Protein AF-0000000086146853 (afdb_homodimer)

pLDDT: mean 97.94, std 3.14, range [65.56, 98.94]

Solvent-accessible surface area (backbone atoms only — not comparable to full-atom values): 12766 Å² total; per-residue (Å²): 98,40,22,32,40,42,34,39,42,41,35,30,84,55,70,66,38,35,51,52,47,51,47,47,46,36,30,46,28,61,54,50,47,56,34,68,55,37,77,40,43,49,40,26,35,31,72,83,45,79,41,32,34,39,37,41,38,33,20,53,30,67,75,33,47,54,53,55,70,65,31,65,60,50,72,54,48,58,73,57,48,56,82,32,34,71,58,81,71,49,76,40,57,27,36,40,61,79,55,88,60,92,55,78,78,78,83,54,64,69,55,54,52,50,35,50,60,63,50,72,108,98,40,21,34,38,43,33,38,42,38,35,28,82,56,70,66,37,36,51,52,49,51,46,48,45,36,28,48,29,59,53,51,47,56,35,68,55,37,77,40,43,48,39,28,35,32,72,82,46,80,41,33,32,40,37,42,37,33,21,53,30,67,75,33,48,56,54,56,70,65,32,66,62,50,71,54,46,60,73,59,49,54,81,31,34,70,57,78,69,48,76,43,56,29,36,40,60,80,57,87,60,93,53,78,77,77,81,53,64,68,54,54,52,51,36,50,57,62,49,72,108

Structure (mmCIF, N/CA/C/O backbone):
data_AF-0000000086146853-model_v1
#
loop_
_entity.id
_entity.type
_entity.pdbx_description
1 polymer 'ABM domain-containing protein'
#
loop_
_atom_site.group_PDB
_atom_site.id
_atom_site.type_symbol
_atom_site.label_atom_id
_atom_site.label_alt_id
_atom_site.label_comp_id
_atom_site.label_asym_id
_atom_site.label_entity_id
_atom_site.label_seq_id
_atom_site.pdbx_PDB_ins_code
_atom_site.Cartn_x
_atom_site.Cartn_y
_atom_site.Cartn_z
_atom_site.occupancy
_atom_site.B_iso_or_equiv
_atom_site.auth_seq_id
_atom_site.auth_comp_id
_atom_site.auth_asym_id
_atom_site.auth_atom_id
_atom_site.pdbx_PDB_model_num
ATOM 1 N N . MET A 1 1 ? 6.906 11.68 -10.008 1 92.56 1 MET A N 1
ATOM 2 C CA . MET A 1 1 ? 6.008 11.305 -8.922 1 92.56 1 MET A CA 1
ATOM 3 C C . MET A 1 1 ? 5.738 9.805 -8.922 1 92.56 1 MET A C 1
ATOM 5 O O . MET A 1 1 ? 5.387 9.234 -9.961 1 92.56 1 MET A O 1
ATOM 9 N N . VAL A 1 2 ? 5.969 9.227 -7.801 1 98.56 2 VAL A N 1
ATOM 10 C CA . VAL A 1 2 ? 5.73 7.789 -7.73 1 98.56 2 VAL A CA 1
ATOM 11 C C . VAL A 1 2 ? 4.25 7.496 -7.965 1 98.56 2 VAL A C 1
ATOM 13 O O . VAL A 1 2 ? 3.381 8.18 -7.426 1 98.56 2 VAL A O 1
ATOM 16 N N . TYR A 1 3 ? 4.008 6.598 -8.883 1 98.81 3 TYR A N 1
ATOM 17 C CA . TYR A 1 3 ? 2.662 6.145 -9.227 1 98.81 3 TYR A CA 1
ATOM 18 C C . TYR A 1 3 ? 2.367 4.789 -8.602 1 98.81 3 TYR A C 1
ATOM 20 O O . TYR A 1 3 ? 3.141 3.842 -8.758 1 98.81 3 TYR A O 1
ATOM 28 N N . THR A 1 4 ? 1.243 4.688 -7.848 1 98.88 4 THR A N 1
ATOM 29 C CA . THR A 1 4 ? 0.978 3.48 -7.07 1 98.88 4 THR A CA 1
ATOM 30 C C . THR A 1 4 ? -0.405 2.922 -7.398 1 98.88 4 THR A C 1
ATOM 32 O O . THR A 1 4 ? -1.373 3.676 -7.516 1 98.88 4 THR A O 1
ATOM 35 N N . LEU A 1 5 ? -0.49 1.622 -7.609 1 98.88 5 LEU A N 1
ATOM 36 C CA . LEU A 1 5 ? -1.754 0.893 -7.633 1 98.88 5 LEU A C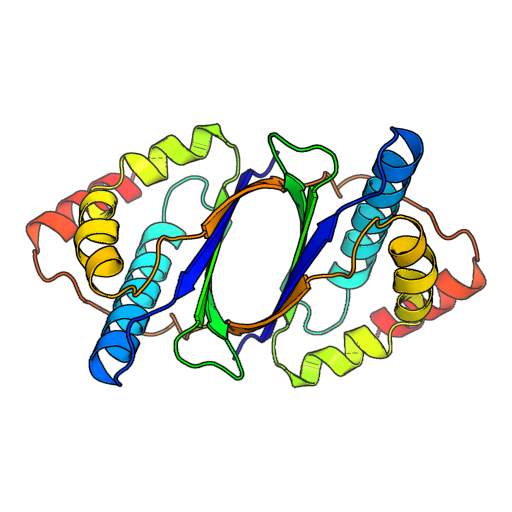A 1
ATOM 37 C C . LEU A 1 5 ? -1.978 0.149 -6.32 1 98.88 5 LEU A C 1
ATOM 39 O O . LEU A 1 5 ? -1.049 -0.456 -5.777 1 98.88 5 LEU A O 1
ATOM 43 N N . VAL A 1 6 ? -3.121 0.278 -5.777 1 98.94 6 VAL A N 1
ATOM 44 C CA . VAL A 1 6 ? -3.586 -0.559 -4.676 1 98.94 6 VAL A CA 1
ATOM 45 C C . VAL A 1 6 ? -4.781 -1.392 -5.129 1 98.94 6 VAL A C 1
ATOM 47 O O . VAL A 1 6 ? -5.82 -0.843 -5.508 1 98.94 6 VAL A O 1
ATOM 50 N N . VAL A 1 7 ? -4.629 -2.707 -5.105 1 98.88 7 VAL A N 1
ATOM 51 C CA . VAL A 1 7 ? -5.656 -3.602 -5.633 1 98.88 7 VAL A CA 1
ATOM 52 C C . VAL A 1 7 ? -6.156 -4.523 -4.527 1 98.88 7 VAL A C 1
ATOM 54 O O . VAL A 1 7 ? -5.375 -5.254 -3.912 1 98.88 7 VAL A O 1
ATOM 57 N N . HIS A 1 8 ? -7.387 -4.461 -4.25 1 98.94 8 HIS A N 1
ATOM 58 C CA . HIS A 1 8 ? -8.008 -5.367 -3.295 1 98.94 8 HIS A CA 1
ATOM 59 C C . HIS A 1 8 ? -8.68 -6.539 -4.008 1 98.94 8 HIS A C 1
ATOM 61 O O . HIS A 1 8 ? -9.438 -6.34 -4.957 1 98.94 8 HIS A O 1
ATOM 67 N N . LEU A 1 9 ? -8.383 -7.699 -3.582 1 98.94 9 LEU A N 1
ATOM 68 C CA . LEU A 1 9 ? -8.914 -8.945 -4.125 1 98.94 9 LEU A CA 1
ATOM 69 C C . LEU A 1 9 ? -9.688 -9.711 -3.057 1 98.94 9 LEU A C 1
ATOM 71 O O . LEU A 1 9 ? -9.391 -9.602 -1.865 1 98.94 9 LEU A O 1
ATOM 75 N N . HIS A 1 10 ? -10.641 -10.438 -3.488 1 98.94 10 HIS A N 1
ATOM 76 C CA 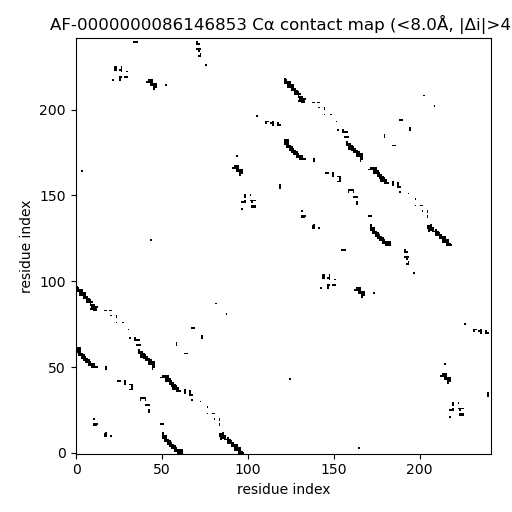. HIS A 1 10 ? -11.336 -11.367 -2.607 1 98.94 10 HIS A CA 1
ATOM 77 C C . HIS A 1 10 ? -11.508 -12.734 -3.271 1 98.94 10 HIS A C 1
ATOM 79 O O . HIS A 1 10 ? -12.188 -12.844 -4.297 1 98.94 10 HIS A O 1
ATOM 85 N N . ALA A 1 11 ? -10.875 -13.727 -2.73 1 98.94 11 ALA A N 1
ATOM 86 C CA . ALA A 1 11 ? -10.859 -15.078 -3.291 1 98.94 11 ALA A CA 1
ATOM 87 C C . ALA A 1 11 ? -12.195 -15.781 -3.057 1 98.94 11 ALA A C 1
ATOM 89 O O . ALA A 1 11 ? -12.875 -15.523 -2.059 1 98.94 11 ALA A O 1
ATOM 90 N N . LYS A 1 12 ? -12.562 -16.656 -3.959 1 98.88 12 LYS A N 1
ATOM 91 C CA . LYS A 1 12 ? -13.617 -17.625 -3.67 1 98.88 12 LYS A CA 1
ATOM 92 C C . LYS A 1 12 ? -13.281 -18.453 -2.432 1 98.88 12 LYS A C 1
ATOM 94 O O . LYS A 1 12 ? -12.109 -18.734 -2.168 1 98.88 12 LYS A O 1
ATOM 99 N N . ALA A 1 13 ? -14.336 -18.797 -1.747 1 98.38 13 ALA A N 1
ATOM 100 C CA . ALA A 1 13 ? -14.117 -19.625 -0.562 1 98.38 13 ALA A CA 1
ATOM 101 C C . ALA A 1 13 ? -13.477 -20.969 -0.93 1 98.38 13 ALA A C 1
ATOM 103 O O . ALA A 1 13 ? -13.602 -21.422 -2.064 1 98.38 13 ALA A O 1
ATOM 104 N N . GLY A 1 14 ? -12.773 -21.594 0.075 1 98.19 14 GLY A N 1
ATOM 105 C CA . GLY A 1 14 ? -12.141 -22.891 -0.101 1 98.19 14 GLY A CA 1
ATOM 106 C C . GLY A 1 14 ? -10.625 -22.812 -0.095 1 98.19 14 GLY A C 1
ATOM 107 O O . GLY A 1 14 ? -10.039 -21.938 -0.743 1 98.19 14 GLY A O 1
ATOM 108 N N . GLU A 1 15 ? -9.992 -23.672 0.557 1 97.94 15 GLU A N 1
ATOM 109 C CA . GLU A 1 15 ? -8.547 -23.703 0.75 1 97.94 15 GLU A CA 1
ATOM 110 C C . GLU A 1 15 ? -7.816 -23.734 -0.588 1 97.94 15 GLU A C 1
ATOM 112 O O . GLU A 1 15 ? -6.754 -23.125 -0.738 1 97.94 15 GLU A O 1
ATOM 117 N N . GLU A 1 16 ? -8.352 -24.375 -1.501 1 98.5 16 GLU A N 1
ATOM 118 C CA . GLU A 1 16 ? -7.699 -24.5 -2.801 1 98.5 16 GLU A CA 1
ATOM 119 C C . GLU A 1 16 ? -7.637 -23.156 -3.521 1 98.5 16 GLU A C 1
ATOM 121 O O . GLU A 1 16 ? -6.59 -22.781 -4.047 1 98.5 16 GLU A O 1
ATOM 126 N N . ASN A 1 17 ? -8.82 -22.438 -3.604 1 98.75 17 ASN A N 1
ATOM 127 C CA . ASN A 1 17 ? -8.844 -21.125 -4.223 1 98.75 17 ASN A CA 1
ATOM 128 C C . ASN A 1 17 ? -7.859 -20.172 -3.545 1 98.75 17 ASN A C 1
ATOM 130 O O . ASN A 1 17 ? -7.117 -19.453 -4.219 1 98.75 17 ASN A O 1
ATOM 134 N N . ILE A 1 18 ? -7.84 -20.219 -2.248 1 98.81 18 ILE A N 1
ATOM 135 C CA . ILE A 1 18 ? -7 -19.328 -1.456 1 98.81 18 ILE A CA 1
ATOM 136 C C . ILE A 1 18 ? -5.527 -19.656 -1.694 1 98.81 18 ILE A C 1
ATOM 138 O O . ILE A 1 18 ? -4.719 -18.766 -1.942 1 98.81 18 ILE A O 1
ATOM 142 N N . SER A 1 19 ? -5.168 -20.938 -1.686 1 98.75 19 SER A N 1
ATOM 143 C CA . SER A 1 19 ? -3.779 -21.344 -1.87 1 98.75 19 SER A CA 1
ATOM 144 C C . SER A 1 19 ? -3.287 -21 -3.273 1 98.75 19 SER A C 1
ATOM 146 O O . SER A 1 19 ? -2.133 -20.609 -3.453 1 98.75 19 SER A O 1
ATOM 148 N N . LYS A 1 20 ? -4.145 -21.188 -4.227 1 98.88 20 LYS A N 1
ATOM 149 C CA . LYS A 1 20 ? -3.791 -20.844 -5.602 1 98.88 20 LYS A CA 1
ATOM 150 C C . LYS A 1 20 ? -3.541 -19.359 -5.754 1 98.88 20 LYS A C 1
ATOM 152 O O . LYS A 1 20 ? -2.598 -18.938 -6.43 1 98.88 20 LYS A O 1
ATOM 157 N N . LEU A 1 21 ? -4.426 -18.609 -5.145 1 98.94 21 LEU A N 1
ATOM 158 C CA . LEU A 1 21 ? -4.242 -17.156 -5.215 1 98.94 21 LEU A CA 1
ATOM 159 C C . LEU A 1 21 ? -2.947 -16.734 -4.523 1 98.94 21 LEU A C 1
ATOM 161 O O . LEU A 1 21 ? -2.188 -15.93 -5.059 1 98.94 21 LEU A O 1
ATOM 165 N N . ILE A 1 22 ? -2.658 -17.266 -3.381 1 98.94 22 ILE A N 1
ATOM 166 C CA . ILE A 1 22 ? -1.431 -16.969 -2.648 1 98.94 22 ILE A CA 1
ATOM 167 C C . ILE A 1 22 ? -0.22 -17.266 -3.533 1 98.94 22 ILE A C 1
ATOM 169 O O . ILE A 1 22 ? 0.654 -16.406 -3.699 1 98.94 22 ILE A O 1
ATOM 173 N N . ALA A 1 23 ? -0.184 -18.391 -4.125 1 98.94 23 ALA A N 1
ATOM 174 C CA . ALA A 1 23 ? 0.953 -18.812 -4.945 1 98.94 23 ALA A CA 1
ATOM 175 C C . ALA A 1 23 ? 1.145 -17.859 -6.129 1 98.94 23 ALA A C 1
ATOM 177 O O . ALA A 1 23 ? 2.271 -17.469 -6.445 1 98.94 23 ALA A O 1
ATOM 178 N N . LYS A 1 24 ? 0.03 -17.516 -6.781 1 98.94 24 LYS A N 1
ATOM 179 C CA . LYS A 1 24 ? 0.133 -16.641 -7.949 1 98.94 24 LYS A CA 1
ATOM 180 C C . LYS A 1 24 ? 0.597 -15.242 -7.551 1 98.94 24 LYS A C 1
ATOM 182 O O . LYS A 1 24 ? 1.372 -14.609 -8.273 1 98.94 24 LYS A O 1
ATOM 187 N N . LEU A 1 25 ? 0.078 -14.773 -6.438 1 98.94 25 LEU A N 1
ATOM 188 C CA . LEU A 1 25 ? 0.497 -13.461 -5.957 1 98.94 25 LEU A CA 1
ATOM 189 C C . LEU A 1 25 ? 1.978 -13.461 -5.598 1 98.94 25 LEU A C 1
ATOM 191 O O . LEU A 1 25 ? 2.693 -12.5 -5.887 1 98.94 25 LEU A O 1
ATOM 195 N N . GLN A 1 26 ? 2.447 -14.5 -4.934 1 98.88 26 GLN A N 1
ATOM 196 C CA . GLN A 1 26 ? 3.869 -14.625 -4.625 1 98.88 26 GLN A CA 1
ATOM 197 C C . GLN A 1 26 ? 4.711 -14.625 -5.898 1 98.88 26 GLN A C 1
ATOM 199 O O . GLN A 1 26 ? 5.707 -13.914 -5.992 1 98.88 26 GLN A O 1
ATOM 204 N N . GLU A 1 27 ? 4.316 -15.422 -6.895 1 98.94 27 GLU A N 1
ATOM 205 C CA . GLU A 1 27 ? 5.027 -15.477 -8.172 1 98.94 27 GLU A CA 1
ATOM 206 C C . GLU A 1 27 ? 5.039 -14.109 -8.852 1 98.94 27 GLU A C 1
ATOM 208 O O . GLU A 1 27 ? 6.078 -13.664 -9.336 1 98.94 27 GLU A O 1
ATOM 213 N N . ALA A 1 28 ? 3.889 -13.461 -8.859 1 98.88 28 ALA A N 1
ATOM 214 C CA . ALA A 1 28 ? 3.777 -12.141 -9.484 1 98.88 28 ALA A CA 1
ATOM 215 C C . ALA A 1 28 ? 4.703 -11.133 -8.812 1 98.88 28 ALA A C 1
ATOM 217 O O . ALA A 1 28 ? 5.398 -10.375 -9.492 1 98.88 28 ALA A O 1
ATOM 218 N N . SER A 1 29 ? 4.66 -11.148 -7.531 1 98.81 29 SER A N 1
ATOM 219 C CA . SER A 1 29 ? 5.527 -10.242 -6.785 1 98.81 29 SER A CA 1
ATOM 220 C C . SER A 1 29 ? 6.996 -10.484 -7.117 1 98.81 29 SER A C 1
ATOM 222 O O . SER A 1 29 ? 7.75 -9.531 -7.352 1 98.81 29 SER A O 1
ATOM 224 N N . GLN A 1 30 ? 7.418 -11.742 -7.156 1 98.62 30 GLN A N 1
ATOM 225 C CA . GLN A 1 30 ? 8.797 -12.102 -7.469 1 98.62 30 GLN A CA 1
ATOM 226 C C . GLN A 1 30 ? 9.18 -11.633 -8.867 1 98.62 30 GLN A C 1
ATOM 228 O O . GLN A 1 30 ? 10.305 -11.172 -9.086 1 98.62 30 GLN A O 1
ATOM 233 N N . VAL A 1 31 ? 8.305 -11.664 -9.789 1 98.62 31 VAL A N 1
ATOM 234 C CA . VAL A 1 31 ? 8.562 -11.281 -11.172 1 98.62 31 VAL A CA 1
ATOM 235 C C . VAL A 1 31 ? 8.617 -9.758 -11.281 1 98.62 31 VAL A C 1
ATOM 237 O O . VAL A 1 31 ? 9.617 -9.203 -11.727 1 98.62 31 VAL A O 1
ATOM 240 N N . TYR A 1 32 ? 7.559 -9.094 -10.844 1 98.56 32 TYR A N 1
ATOM 241 C CA . TYR A 1 32 ? 7.371 -7.676 -11.133 1 98.56 32 TYR A CA 1
ATOM 242 C C . TYR A 1 32 ? 8.328 -6.82 -10.312 1 98.56 32 TYR A C 1
ATOM 244 O O . TYR A 1 32 ? 8.672 -5.703 -10.711 1 98.56 32 TYR A O 1
ATOM 252 N N . SER A 1 33 ? 8.797 -7.324 -9.188 1 98 33 SER A N 1
ATOM 253 C CA . SER A 1 33 ? 9.781 -6.594 -8.398 1 98 33 SER A CA 1
ATOM 254 C C . SER A 1 33 ? 11.086 -6.418 -9.164 1 98 33 SER A C 1
ATOM 256 O O . SER A 1 33 ? 11.914 -5.586 -8.797 1 98 33 SER A O 1
ATOM 258 N N . LYS A 1 34 ? 11.242 -7.117 -10.242 1 97.75 34 LYS A N 1
ATOM 259 C CA . LYS A 1 34 ? 12.469 -7.07 -11.031 1 97.75 34 LYS A CA 1
ATOM 260 C C . LYS A 1 34 ? 12.289 -6.211 -12.273 1 97.75 34 LYS A C 1
ATOM 262 O O . LYS A 1 34 ? 13.234 -6.012 -13.039 1 97.75 34 LYS A O 1
ATOM 267 N N . ASP A 1 35 ? 11.086 -5.727 -12.523 1 98.19 35 ASP A N 1
ATOM 268 C CA . ASP A 1 35 ? 10.836 -4.879 -13.68 1 98.19 35 ASP A CA 1
ATOM 269 C C . ASP A 1 35 ? 11.523 -3.521 -13.523 1 98.19 35 ASP A C 1
ATOM 271 O O . ASP A 1 35 ? 11.555 -2.957 -12.43 1 98.19 35 ASP A O 1
ATOM 275 N N . LYS A 1 36 ? 11.969 -3 -14.703 1 97.62 36 LYS A N 1
ATOM 276 C CA . LYS A 1 36 ? 12.516 -1.646 -14.734 1 97.62 36 LYS A CA 1
ATOM 277 C C . LYS A 1 36 ? 11.523 -0.642 -14.148 1 97.62 36 LYS A C 1
ATOM 279 O O . LYS A 1 36 ? 10.328 -0.704 -14.43 1 97.62 36 LYS A O 1
ATOM 284 N N . GLU A 1 37 ? 11.961 0.235 -13.203 1 98.06 37 GLU A N 1
ATOM 285 C CA . GLU A 1 37 ? 11.25 1.366 -12.617 1 98.06 37 GLU A CA 1
ATOM 286 C C . GLU A 1 37 ? 10.125 0.895 -11.703 1 98.06 37 GLU A C 1
ATOM 288 O O . GLU A 1 37 ? 9.164 1.632 -11.453 1 98.06 37 GLU A O 1
ATOM 293 N N . THR A 1 38 ? 10.148 -0.407 -11.273 1 98.38 38 THR A N 1
ATOM 294 C CA . THR A 1 38 ? 9.289 -0.875 -10.188 1 98.38 38 THR A CA 1
ATOM 295 C C . THR A 1 38 ? 9.969 -0.692 -8.836 1 98.38 38 THR A C 1
ATOM 297 O O . THR A 1 38 ? 11.062 -1.226 -8.609 1 98.38 38 THR A O 1
ATOM 300 N N . LEU A 1 39 ? 9.359 0.043 -7.953 1 98.44 39 LEU A N 1
ATOM 301 C CA . LEU A 1 39 ? 9.93 0.358 -6.652 1 98.44 39 LEU A CA 1
ATOM 302 C C . LEU A 1 39 ? 9.508 -0.667 -5.605 1 98.44 39 LEU A C 1
ATOM 304 O O . LEU A 1 39 ? 10.219 -0.9 -4.629 1 98.44 39 LEU A O 1
ATOM 308 N N . GLY A 1 40 ? 8.336 -1.331 -5.848 1 98.12 40 GLY A N 1
ATOM 309 C CA . GLY A 1 40 ? 7.824 -2.338 -4.934 1 98.12 40 GLY A CA 1
ATOM 310 C C . GLY A 1 40 ? 6.566 -3.014 -5.438 1 98.12 40 GLY A C 1
ATOM 311 O O . GLY A 1 40 ? 5.73 -2.379 -6.09 1 98.12 40 GLY A O 1
ATOM 312 N N . TRP A 1 41 ? 6.387 -4.23 -5.191 1 98.62 41 TRP A N 1
ATOM 313 C CA . TRP A 1 41 ? 5.211 -5.059 -5.441 1 98.62 41 TRP A CA 1
ATOM 314 C C . TRP A 1 41 ? 4.887 -5.926 -4.23 1 98.62 41 TRP A C 1
ATOM 316 O O . TRP A 1 41 ? 5.285 -7.09 -4.168 1 98.62 41 TRP A O 1
ATOM 326 N N . PHE A 1 42 ? 4.125 -5.391 -3.314 1 98.88 42 PHE A N 1
ATOM 327 C CA . PHE A 1 42 ? 3.816 -6.047 -2.049 1 98.88 42 PHE A CA 1
ATOM 328 C C . PHE A 1 42 ? 2.488 -6.789 -2.135 1 98.88 42 PHE A C 1
ATOM 330 O O . PHE A 1 42 ? 1.472 -6.211 -2.525 1 98.88 42 PHE A O 1
ATOM 337 N N . VAL A 1 43 ? 2.484 -8.016 -1.812 1 98.94 43 VAL A N 1
ATOM 338 C CA . VAL A 1 43 ? 1.285 -8.844 -1.768 1 98.94 43 VAL A CA 1
ATOM 339 C C . VAL A 1 43 ? 1.007 -9.273 -0.328 1 98.94 43 VAL A C 1
ATOM 341 O O . VAL A 1 43 ? 1.933 -9.594 0.419 1 98.94 43 VAL A O 1
ATOM 344 N N . MET A 1 44 ? -0.234 -9.195 0.018 1 98.94 44 MET A N 1
ATOM 345 C CA . MET A 1 44 ? -0.53 -9.398 1.434 1 98.94 44 MET A CA 1
ATOM 346 C C . MET A 1 44 ? -1.927 -9.977 1.621 1 98.94 44 MET A C 1
ATOM 348 O O . MET A 1 44 ? -2.783 -9.844 0.746 1 98.94 44 MET A O 1
ATOM 352 N N . GLN A 1 45 ? -2.086 -10.648 2.695 1 98.94 45 GLN A N 1
ATOM 353 C CA . GLN A 1 45 ? -3.336 -11.289 3.084 1 98.94 45 GLN A CA 1
ATOM 354 C C . GLN A 1 45 ? -3.891 -10.688 4.371 1 98.94 45 GLN A C 1
ATOM 356 O O . GLN A 1 45 ? -3.137 -10.398 5.305 1 98.94 45 GLN A O 1
ATOM 361 N N . ASP A 1 46 ? -5.215 -10.531 4.348 1 98.81 46 ASP A N 1
ATOM 362 C CA . ASP A 1 46 ? -5.891 -9.977 5.52 1 98.81 46 ASP A CA 1
ATOM 363 C C . ASP A 1 46 ? -5.629 -10.828 6.758 1 98.81 46 ASP A C 1
ATOM 365 O O . ASP A 1 46 ? -5.656 -12.062 6.688 1 98.81 46 ASP A O 1
ATOM 369 N N . HIS A 1 47 ? -5.434 -10.188 7.848 1 96.94 47 HIS A N 1
ATOM 370 C CA . HIS A 1 47 ? -5.02 -10.875 9.062 1 96.94 47 HIS A CA 1
ATOM 371 C C . HIS A 1 47 ? -6.172 -11.672 9.664 1 96.94 47 HIS A C 1
ATOM 373 O O . HIS A 1 47 ? -5.949 -12.57 10.484 1 96.94 47 HIS A O 1
ATOM 379 N N . LYS A 1 48 ? -7.406 -11.352 9.305 1 97.81 48 LYS A N 1
ATOM 380 C CA . LYS A 1 48 ? -8.562 -12.023 9.891 1 97.81 48 LYS A CA 1
ATOM 381 C C . LYS A 1 48 ? -9.344 -12.797 8.836 1 97.81 48 LYS A C 1
ATOM 383 O O . LYS A 1 48 ? -9.898 -13.859 9.117 1 97.81 48 LYS A O 1
ATOM 388 N N . ASP A 1 49 ? -9.469 -12.258 7.652 1 98.44 49 ASP A N 1
ATOM 389 C CA . ASP A 1 49 ? -10.203 -12.867 6.551 1 98.44 49 ASP A CA 1
ATOM 390 C C . ASP A 1 49 ? -9.258 -13.523 5.551 1 98.44 49 ASP A C 1
ATOM 392 O O . ASP A 1 49 ? -8.672 -12.836 4.703 1 98.44 49 ASP A O 1
ATOM 396 N N . PRO A 1 50 ? -9.109 -14.812 5.531 1 98.5 50 PRO A N 1
ATOM 397 C CA . PRO A 1 50 ? -8.133 -15.477 4.664 1 98.5 50 PRO A CA 1
ATOM 398 C C . PRO A 1 50 ? -8.477 -15.336 3.18 1 98.5 50 PRO A C 1
ATOM 400 O O . PRO A 1 50 ? -7.645 -15.648 2.322 1 98.5 50 PRO A O 1
ATOM 403 N N . GLN A 1 51 ? -9.664 -14.844 2.824 1 98.88 51 GLN A N 1
ATOM 404 C C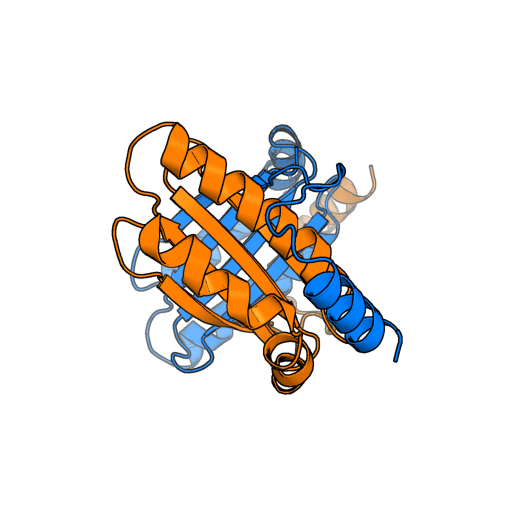A . GLN A 1 51 ? -10.07 -14.703 1.43 1 98.88 51 GLN A CA 1
ATOM 405 C C . GLN A 1 51 ? -9.703 -13.32 0.89 1 98.88 51 GLN A C 1
ATOM 407 O O . GLN A 1 51 ? -9.797 -13.078 -0.313 1 98.88 51 GLN A O 1
ATOM 412 N N . ALA A 1 52 ? -9.344 -12.43 1.759 1 98.94 52 ALA A N 1
ATOM 413 C CA . ALA A 1 52 ? -9.086 -11.047 1.369 1 98.94 52 ALA A CA 1
ATOM 414 C C . ALA A 1 52 ? -7.594 -10.789 1.205 1 98.94 52 ALA A C 1
ATOM 416 O O . ALA A 1 52 ? -6.797 -11.133 2.078 1 98.94 52 ALA A O 1
ATOM 417 N N . PHE A 1 53 ? -7.199 -10.188 0.079 1 98.94 53 PHE A N 1
ATOM 418 C CA . PHE A 1 53 ? -5.82 -9.883 -0.277 1 98.94 53 PHE A CA 1
ATOM 419 C C . PHE A 1 53 ? -5.703 -8.453 -0.793 1 98.94 53 PHE A C 1
ATOM 421 O O . PHE A 1 53 ? -6.691 -7.867 -1.245 1 98.94 53 PHE A O 1
ATOM 428 N N . THR A 1 54 ? -4.586 -7.93 -0.688 1 98.94 54 THR A N 1
ATOM 429 C CA . THR A 1 54 ? -4.281 -6.625 -1.267 1 98.94 54 THR A CA 1
ATOM 430 C C . THR A 1 54 ? -2.9 -6.637 -1.918 1 98.94 54 THR A C 1
ATOM 432 O O . THR A 1 54 ? -1.963 -7.242 -1.393 1 98.94 54 THR A O 1
ATOM 435 N N . ILE A 1 55 ? -2.773 -6.008 -3.031 1 98.94 55 ILE A N 1
ATOM 436 C CA . ILE A 1 55 ? -1.518 -5.77 -3.734 1 98.94 55 ILE A CA 1
ATOM 437 C C . ILE A 1 55 ? -1.204 -4.277 -3.742 1 98.94 55 ILE A C 1
ATOM 439 O O . ILE A 1 55 ? -2.084 -3.451 -4.008 1 98.94 55 ILE A O 1
ATOM 443 N N . VAL A 1 56 ? -0.046 -3.914 -3.391 1 98.94 56 VAL A N 1
ATOM 444 C CA . VAL A 1 56 ? 0.462 -2.555 -3.551 1 98.94 56 VAL A CA 1
ATOM 445 C C . VAL A 1 56 ? 1.601 -2.547 -4.57 1 98.94 56 VAL A C 1
ATOM 447 O O . VAL A 1 56 ? 2.639 -3.178 -4.352 1 98.94 56 VAL A O 1
ATOM 450 N N . GLU A 1 57 ? 1.423 -1.858 -5.691 1 98.88 57 GLU A N 1
ATOM 451 C CA . GLU A 1 57 ? 2.369 -1.738 -6.797 1 98.88 57 GLU A CA 1
ATOM 452 C C . GLU A 1 57 ? 2.902 -0.313 -6.914 1 98.88 57 GLU A C 1
ATOM 454 O O . GLU A 1 57 ? 2.145 0.616 -7.199 1 98.88 57 GLU A O 1
ATOM 459 N N . ARG A 1 58 ? 4.152 -0.115 -6.676 1 98.88 58 ARG A N 1
ATOM 460 C CA . ARG A 1 58 ? 4.746 1.217 -6.734 1 98.88 58 ARG A CA 1
ATOM 461 C C . ARG A 1 58 ? 5.684 1.347 -7.93 1 98.88 58 ARG A C 1
ATOM 463 O O . ARG A 1 58 ? 6.664 0.606 -8.039 1 98.88 58 ARG A O 1
ATOM 470 N N . TYR A 1 59 ? 5.383 2.301 -8.766 1 98.81 59 TYR A N 1
ATOM 471 C CA . TYR A 1 59 ? 6.172 2.586 -9.961 1 98.81 59 TYR A CA 1
ATOM 472 C C . TYR A 1 59 ? 6.805 3.971 -9.883 1 98.81 59 TYR A C 1
ATOM 474 O O . TYR A 1 59 ? 6.176 4.918 -9.406 1 98.81 59 TYR A O 1
ATOM 482 N N . ALA A 1 60 ? 7.992 4.117 -10.406 1 98.5 60 ALA A N 1
ATOM 483 C CA . ALA A 1 60 ? 8.727 5.379 -10.336 1 98.5 60 ALA A CA 1
ATOM 484 C C . ALA A 1 60 ? 7.93 6.516 -10.969 1 98.5 60 ALA A C 1
ATOM 486 O O . ALA A 1 60 ? 7.953 7.645 -10.477 1 98.5 60 ALA A O 1
ATOM 487 N N . HIS A 1 61 ? 7.285 6.262 -12.039 1 97.75 61 HIS A N 1
ATOM 488 C CA . HIS A 1 61 ? 6.438 7.18 -12.789 1 97.75 61 HIS A CA 1
ATOM 489 C C . HIS A 1 61 ? 5.191 6.48 -13.312 1 97.75 61 HIS A C 1
ATOM 491 O O . HIS A 1 61 ? 5.148 5.25 -13.383 1 97.75 61 HIS A O 1
ATOM 497 N N . GLU A 1 62 ? 4.176 7.293 -13.586 1 97.44 62 GLU A N 1
ATOM 498 C CA . GLU A 1 62 ? 3.012 6.703 -14.242 1 97.44 62 GLU A CA 1
ATOM 499 C C . GLU A 1 62 ? 3.408 5.996 -15.539 1 97.44 62 GLU A C 1
ATOM 501 O O . GLU A 1 62 ? 2.887 4.922 -15.852 1 97.44 62 GLU A O 1
ATOM 506 N N . SER A 1 63 ? 4.34 6.57 -16.312 1 98.06 63 SER A N 1
ATOM 507 C CA . SER A 1 63 ? 4.777 6.012 -17.578 1 98.06 63 SER A CA 1
ATOM 508 C C . SER A 1 63 ? 5.492 4.68 -17.391 1 98.06 63 SER A C 1
ATOM 510 O O . SER A 1 63 ? 5.652 3.908 -18.328 1 98.06 63 SER A O 1
ATOM 512 N N . SER A 1 64 ? 5.98 4.375 -16.172 1 97.81 64 SER A N 1
ATOM 513 C CA . SER A 1 64 ? 6.668 3.123 -15.867 1 97.81 64 SER A CA 1
ATOM 514 C C . SER A 1 64 ? 5.742 1.926 -16.031 1 97.81 64 SER A C 1
ATOM 516 O O . SER A 1 64 ? 6.203 0.79 -16.156 1 97.81 64 SER A O 1
ATOM 518 N N . GLN A 1 65 ? 4.484 2.178 -16.062 1 96.75 65 GLN A N 1
ATOM 519 C CA . GLN A 1 65 ? 3.521 1.098 -16.25 1 96.75 65 GLN A CA 1
ATOM 520 C C . GLN A 1 65 ? 3.768 0.37 -17.578 1 96.75 65 GLN A C 1
ATOM 522 O O . GLN A 1 65 ? 3.396 -0.796 -17.719 1 96.75 65 GLN A O 1
ATOM 527 N N . LYS A 1 66 ? 4.344 1.076 -18.531 1 97.12 66 LYS A N 1
ATOM 528 C CA . LYS A 1 66 ? 4.641 0.446 -19.812 1 97.12 66 LYS A CA 1
ATOM 529 C C . LYS A 1 66 ? 5.48 -0.814 -19.625 1 97.12 66 LYS A C 1
ATOM 531 O O . LYS A 1 66 ? 5.234 -1.833 -20.266 1 97.12 66 LYS A O 1
ATOM 536 N N . TYR A 1 67 ? 6.5 -0.817 -18.719 1 97.5 67 TYR A N 1
ATOM 537 C CA . TYR A 1 67 ? 7.352 -1.977 -18.469 1 97.5 67 TYR A CA 1
ATOM 538 C C . TYR A 1 67 ? 6.551 -3.129 -17.875 1 97.5 67 TYR A C 1
ATOM 540 O O . TYR A 1 67 ? 6.801 -4.293 -18.203 1 97.5 67 TYR A O 1
ATOM 548 N N . HIS A 1 68 ? 5.629 -2.762 -16.984 1 97.12 68 HIS A N 1
ATOM 549 C CA . HIS A 1 68 ? 4.73 -3.742 -16.391 1 97.12 68 HIS A CA 1
ATOM 550 C C . HIS A 1 68 ? 3.83 -4.379 -17.453 1 97.12 68 HIS A C 1
ATOM 552 O O . HIS A 1 68 ? 3.756 -5.605 -17.547 1 97.12 68 HIS A O 1
ATOM 558 N N . LEU A 1 69 ? 3.211 -3.545 -18.281 1 97.56 69 LEU A N 1
ATOM 559 C CA . LEU A 1 69 ? 2.229 -3.994 -19.266 1 97.56 69 LEU A CA 1
ATOM 560 C C . LEU A 1 69 ? 2.902 -4.758 -20.406 1 97.56 69 LEU A C 1
ATOM 562 O O . LEU A 1 69 ? 2.299 -5.656 -21 1 97.56 69 LEU A O 1
ATOM 566 N N . GLU A 1 70 ? 4.156 -4.48 -20.609 1 98 70 GLU A N 1
ATOM 567 C CA . GLU A 1 70 ? 4.871 -5.117 -21.719 1 98 70 GLU A CA 1
ATOM 568 C C . GLU A 1 70 ? 5.578 -6.387 -21.25 1 98 70 GLU A C 1
ATOM 570 O O . GLU A 1 70 ? 6.133 -7.129 -22.062 1 98 70 GLU A O 1
ATOM 575 N N . ASN A 1 71 ? 5.637 -6.668 -19.984 1 98.31 71 ASN A N 1
ATOM 576 C CA . ASN A 1 71 ? 6.168 -7.938 -19.484 1 98.31 71 ASN A CA 1
ATOM 577 C C . ASN A 1 71 ? 5.328 -9.117 -19.969 1 98.31 71 ASN A C 1
ATOM 579 O O . ASN A 1 71 ? 4.121 -9.164 -19.734 1 98.31 71 ASN A O 1
ATOM 583 N N . PRO A 1 72 ? 5.926 -10.117 -20.656 1 98.5 72 PRO A N 1
ATOM 584 C CA . PRO A 1 72 ? 5.168 -11.273 -21.156 1 98.5 72 PRO A CA 1
ATOM 585 C C . PRO A 1 72 ? 4.383 -11.977 -20.047 1 98.5 72 PRO A C 1
ATOM 587 O O . PRO A 1 72 ? 3.352 -12.602 -20.328 1 98.5 72 PRO A O 1
ATOM 590 N N . TYR A 1 73 ? 4.863 -11.859 -18.859 1 98.62 73 TYR A N 1
ATOM 591 C CA . TYR A 1 73 ? 4.203 -12.469 -17.719 1 98.62 73 TYR A CA 1
ATOM 592 C C . TYR A 1 73 ? 2.828 -11.852 -17.484 1 98.62 73 TYR A C 1
ATOM 594 O O . TYR A 1 73 ? 1.94 -12.492 -16.922 1 98.62 73 TYR A O 1
ATOM 602 N N . TRP A 1 74 ? 2.582 -10.641 -17.891 1 98.44 74 TRP A N 1
ATOM 603 C CA . TRP A 1 74 ? 1.386 -9.867 -17.578 1 98.44 74 TRP A CA 1
ATOM 604 C C . TRP A 1 74 ? 0.131 -10.586 -18.062 1 98.44 74 TRP A C 1
ATOM 606 O O . TRP A 1 74 ? -0.895 -10.586 -17.375 1 98.44 74 TRP A O 1
ATOM 616 N N . GLN A 1 75 ? 0.206 -11.305 -19.141 1 97.19 75 GLN A N 1
ATOM 617 C CA . GLN A 1 75 ? -0.943 -11.961 -19.766 1 97.19 75 GLN A CA 1
ATOM 618 C C . GLN A 1 75 ? -1.422 -13.133 -18.922 1 97.19 75 GLN A C 1
ATOM 620 O O . GLN A 1 75 ? -2.551 -13.602 -19.078 1 97.19 75 GLN A O 1
ATOM 625 N N . THR A 1 76 ? -0.555 -13.617 -18.109 1 98.5 76 THR A N 1
ATOM 626 C CA . THR A 1 76 ? -0.899 -14.797 -17.328 1 98.5 76 THR A CA 1
ATOM 627 C C . THR A 1 76 ? -1.696 -14.406 -16.078 1 98.5 76 THR A C 1
ATOM 629 O O . THR A 1 76 ? -2.355 -15.242 -15.469 1 98.5 76 THR A O 1
ATOM 632 N N . PHE A 1 77 ? -1.61 -13.18 -15.641 1 98.62 77 PHE A N 1
ATOM 633 C CA . PHE A 1 77 ? -2.053 -12.797 -14.305 1 98.62 77 PHE A CA 1
ATOM 634 C C . PHE A 1 77 ? -3.572 -12.852 -14.203 1 98.62 77 PHE A C 1
ATOM 636 O O . PHE A 1 77 ? -4.117 -13.664 -13.445 1 98.62 77 PHE A O 1
ATOM 643 N N . ASP A 1 78 ? -4.32 -12.07 -15.008 1 98.25 78 ASP A N 1
ATOM 644 C CA . ASP A 1 78 ? -5.777 -12.031 -14.914 1 98.25 78 ASP A CA 1
ATOM 645 C C . ASP A 1 78 ? -6.391 -13.375 -15.281 1 98.25 78 ASP A C 1
ATOM 647 O O . ASP A 1 78 ? -7.367 -13.805 -14.672 1 98.25 78 ASP A O 1
ATOM 651 N N . LYS A 1 79 ? -5.789 -14.039 -16.266 1 98.06 79 LYS A N 1
ATOM 652 C CA . LYS A 1 79 ? -6.281 -15.344 -16.688 1 98.06 79 LYS A CA 1
ATOM 653 C C . LYS A 1 79 ? -6.301 -16.328 -15.523 1 98.06 79 LYS A C 1
ATOM 655 O O . LYS A 1 79 ? -7.191 -17.172 -15.43 1 98.06 79 LYS A O 1
ATOM 660 N N . TYR A 1 80 ? -5.344 -16.188 -14.641 1 98.69 80 TYR A N 1
ATOM 661 C CA . TYR A 1 80 ? -5.215 -17.094 -13.508 1 98.69 80 TYR A CA 1
ATOM 662 C C . TYR A 1 80 ? -6.004 -16.578 -12.312 1 98.69 80 TYR A C 1
ATOM 664 O O . TYR A 1 80 ? -6.699 -17.344 -11.641 1 98.69 80 TYR A O 1
ATOM 672 N N . VAL A 1 81 ? -5.941 -15.305 -12.039 1 98.81 81 VAL A N 1
ATOM 673 C CA . VAL A 1 81 ? -6.402 -14.719 -10.789 1 98.81 81 VAL A CA 1
ATOM 674 C C . VAL A 1 81 ? -7.914 -14.523 -10.828 1 98.81 81 VAL A C 1
ATOM 676 O O . VAL A 1 81 ? -8.617 -14.836 -9.867 1 98.81 81 VAL A O 1
ATOM 679 N N . VAL A 1 82 ? -8.469 -14.031 -11.953 1 98.75 82 VAL A N 1
ATOM 680 C CA . VAL A 1 82 ? -9.859 -13.586 -12.016 1 98.75 82 VAL A CA 1
ATOM 681 C C . VAL A 1 82 ? -10.789 -14.766 -11.727 1 98.75 82 VAL A C 1
ATOM 683 O O . VAL A 1 82 ? -11.742 -14.633 -10.953 1 98.75 82 VAL A O 1
ATOM 686 N N . PRO A 1 83 ? -10.523 -16 -12.281 1 98.75 83 PRO A N 1
ATOM 687 C CA . PRO A 1 83 ? -11.406 -17.141 -11.992 1 98.75 83 PRO A CA 1
ATOM 688 C C . PRO A 1 83 ? -11.398 -17.531 -10.516 1 98.75 83 PRO A C 1
ATOM 690 O O . PRO A 1 83 ? -12.273 -18.281 -10.062 1 98.75 83 PRO A O 1
ATOM 693 N N . LEU A 1 84 ? -10.438 -17.062 -9.727 1 98.88 84 LEU A N 1
ATOM 694 C CA . LEU A 1 84 ? -10.305 -17.422 -8.32 1 98.88 84 LEU A CA 1
ATOM 695 C C . LEU A 1 84 ? -11.062 -16.453 -7.43 1 98.88 84 LEU A C 1
ATOM 697 O O . LEU A 1 84 ? -11.172 -16.656 -6.219 1 98.88 84 LEU A O 1
ATOM 701 N N . LEU A 1 85 ? -11.594 -15.383 -7.98 1 98.88 85 LEU A N 1
ATOM 702 C CA . LEU A 1 85 ? -12.188 -14.312 -7.199 1 98.88 85 LEU A CA 1
ATOM 703 C C . LEU A 1 85 ? -13.711 -14.445 -7.164 1 98.88 85 LEU A C 1
ATOM 705 O O . LEU A 1 85 ? -14.32 -14.891 -8.133 1 98.88 85 LEU A O 1
ATOM 709 N N . ASP A 1 86 ? -14.352 -14.039 -6.102 1 98.88 86 ASP A N 1
ATOM 710 C CA . ASP A 1 86 ? -15.805 -14.125 -5.992 1 98.88 86 ASP A CA 1
ATOM 711 C C . ASP A 1 86 ? -16.453 -12.758 -6.223 1 98.88 86 ASP A C 1
ATOM 713 O O . ASP A 1 86 ? -17.672 -12.609 -6.086 1 98.88 86 ASP A O 1
ATOM 717 N N . ARG A 1 87 ? -15.711 -11.719 -6.523 1 98.75 87 ARG A N 1
ATOM 718 C CA . ARG A 1 87 ? -16.141 -10.383 -6.934 1 98.75 87 ARG A CA 1
ATOM 719 C C . ARG A 1 87 ? -15.055 -9.688 -7.75 1 98.75 87 ARG A C 1
ATOM 721 O O . ARG A 1 87 ? -13.906 -10.141 -7.789 1 98.75 87 ARG A O 1
ATOM 728 N N . GLU A 1 88 ? -15.359 -8.617 -8.375 1 98.56 88 GLU A N 1
ATOM 729 C CA . GLU A 1 88 ? -14.422 -7.852 -9.188 1 98.56 88 GLU A CA 1
ATOM 730 C C . GLU A 1 88 ? -13.297 -7.266 -8.328 1 98.56 88 GLU A C 1
ATOM 732 O O . GLU A 1 88 ? -13.516 -6.914 -7.168 1 98.56 88 GLU A O 1
ATOM 737 N N . MET A 1 89 ? -12.18 -7.152 -8.898 1 98.62 89 MET A N 1
ATOM 738 C CA . MET A 1 89 ? -11.078 -6.473 -8.227 1 98.62 89 MET A CA 1
ATOM 739 C C . MET A 1 89 ? -11.422 -5.008 -7.965 1 98.62 89 MET A C 1
ATOM 741 O O . MET A 1 89 ? -12.07 -4.363 -8.789 1 98.62 89 MET A O 1
ATOM 745 N N . ASP A 1 90 ? -11 -4.551 -6.859 1 98.44 90 ASP A N 1
ATOM 746 C CA . ASP A 1 90 ? -11.047 -3.125 -6.547 1 98.44 90 ASP A CA 1
ATOM 747 C C . ASP A 1 90 ? -9.695 -2.463 -6.789 1 98.44 90 ASP A C 1
ATOM 749 O O . ASP A 1 90 ? -8.828 -2.467 -5.914 1 98.44 90 ASP A O 1
ATOM 753 N N . LEU A 1 91 ? -9.453 -1.956 -8 1 98.56 91 LEU A N 1
ATOM 754 C CA . LEU A 1 91 ? -8.195 -1.348 -8.422 1 98.56 91 LEU A CA 1
ATOM 755 C C . LEU A 1 91 ? -8.234 0.165 -8.234 1 98.56 91 LEU A C 1
ATOM 757 O O . LEU A 1 91 ? -9.141 0.835 -8.734 1 98.56 91 LEU A O 1
ATOM 761 N N . ARG A 1 92 ? -7.332 0.643 -7.5 1 98.44 92 ARG A N 1
ATOM 762 C CA . ARG A 1 92 ? -7.223 2.068 -7.207 1 98.44 92 ARG A CA 1
ATOM 763 C C . ARG A 1 92 ? -5.875 2.619 -7.652 1 98.44 92 ARG A C 1
ATOM 765 O O . ARG A 1 92 ? -4.844 1.964 -7.484 1 98.44 92 ARG A O 1
ATOM 772 N N . ARG A 1 93 ? -5.895 3.871 -8.211 1 98.69 93 ARG A N 1
ATOM 773 C CA . ARG A 1 93 ? -4.695 4.512 -8.742 1 98.69 93 ARG A CA 1
ATOM 774 C C . ARG A 1 93 ? -4.375 5.789 -7.973 1 98.69 93 ARG A C 1
ATOM 776 O O . ARG A 1 93 ? -5.262 6.609 -7.723 1 98.69 93 ARG A O 1
ATOM 783 N N . TYR A 1 94 ? -3.119 5.879 -7.641 1 98.81 94 TYR A N 1
ATOM 784 C CA . TYR A 1 94 ? -2.705 6.988 -6.789 1 98.81 94 TYR A CA 1
ATOM 785 C C . TYR A 1 94 ? -1.402 7.602 -7.293 1 98.81 94 TYR A C 1
ATOM 787 O O . TYR A 1 94 ? -0.607 6.93 -7.953 1 98.81 94 TYR A O 1
ATOM 795 N N . ASN A 1 95 ? -1.223 8.875 -6.984 1 98.81 95 ASN A N 1
ATOM 796 C CA . ASN A 1 95 ? 0.087 9.516 -6.977 1 98.81 95 ASN A CA 1
ATOM 797 C C . ASN A 1 95 ? 0.613 9.695 -5.555 1 98.81 95 ASN A C 1
ATOM 799 O O . ASN A 1 95 ? -0.073 10.266 -4.703 1 98.81 95 ASN A O 1
ATOM 803 N N . GLU A 1 96 ? 1.81 9.188 -5.309 1 98.81 96 GLU A N 1
ATOM 804 C CA . GLU A 1 96 ? 2.381 9.414 -3.984 1 98.81 96 GLU A CA 1
ATOM 805 C C . GLU A 1 96 ? 2.707 10.891 -3.773 1 98.81 96 GLU A C 1
ATOM 807 O O . GLU A 1 96 ? 3.18 11.57 -4.688 1 98.81 96 GLU A O 1
ATOM 812 N N . LEU A 1 97 ? 2.441 11.367 -2.584 1 98.75 97 LEU A N 1
ATOM 813 C CA . LEU A 1 97 ? 2.77 12.742 -2.221 1 98.75 97 LEU A CA 1
ATOM 814 C C . LEU A 1 97 ? 4.277 12.922 -2.074 1 98.75 97 LEU A C 1
ATOM 816 O O . LEU A 1 97 ? 4.977 12.008 -1.631 1 98.75 97 LEU A O 1
ATOM 820 N N . ASP A 1 98 ? 4.73 14.078 -2.443 1 97.75 98 ASP A N 1
ATOM 821 C CA . ASP A 1 98 ? 6.148 14.398 -2.291 1 97.75 98 ASP A CA 1
ATOM 822 C C . ASP A 1 98 ? 6.508 14.602 -0.82 1 97.75 98 ASP A C 1
ATOM 824 O O . ASP A 1 98 ? 5.953 15.477 -0.152 1 97.75 98 ASP A O 1
ATOM 828 N N . THR A 1 99 ? 7.402 13.828 -0.326 1 98 99 THR A N 1
ATOM 829 C CA . THR A 1 99 ? 7.816 13.945 1.068 1 98 99 THR A CA 1
ATOM 830 C C . THR A 1 99 ? 9.273 14.391 1.167 1 98 99 THR A C 1
ATOM 832 O O . THR A 1 99 ? 9.914 14.211 2.205 1 98 99 THR A O 1
ATOM 835 N N . SER A 1 100 ? 9.852 14.836 0.098 1 96.44 100 SER A N 1
ATOM 836 C CA . SER A 1 100 ? 11.266 15.18 0.063 1 96.44 100 SER A CA 1
ATOM 837 C C . SER A 1 100 ? 11.523 16.516 0.768 1 96.44 100 SER A C 1
ATOM 839 O O . SER A 1 100 ? 12.633 16.766 1.239 1 96.44 100 SER A O 1
ATOM 841 N N . LYS A 1 101 ? 10.492 17.391 0.806 1 97.25 101 LYS A N 1
ATOM 842 C CA . LYS A 1 101 ? 10.609 18.672 1.499 1 97.25 101 LYS A CA 1
ATOM 843 C C . LYS A 1 101 ? 9.992 18.594 2.893 1 97.25 101 LYS A C 1
ATOM 845 O O . LYS A 1 101 ? 8.938 17.984 3.08 1 97.25 101 LYS A O 1
ATOM 850 N N . GLU A 1 102 ? 10.727 19.234 3.738 1 96.94 102 GLU A N 1
ATOM 851 C CA . GLU A 1 102 ? 10.219 19.234 5.109 1 96.94 102 GLU A CA 1
ATOM 852 C C . GLU A 1 102 ? 8.859 19.922 5.195 1 96.94 102 GLU A C 1
ATOM 854 O O . GLU A 1 102 ? 8.688 21.031 4.68 1 96.94 102 GLU A O 1
ATOM 859 N N . ILE A 1 103 ? 7.91 19.297 5.797 1 97.12 103 ILE A N 1
ATOM 860 C CA . ILE A 1 103 ? 6.594 19.844 6.117 1 97.12 103 ILE A CA 1
ATOM 861 C C . ILE A 1 103 ? 6.41 19.891 7.633 1 97.12 103 ILE A C 1
ATOM 863 O O . ILE A 1 103 ? 6.695 18.906 8.328 1 97.12 103 ILE A O 1
ATOM 867 N N . LYS A 1 104 ? 5.961 20.969 8.156 1 96.56 104 LYS A N 1
ATOM 868 C CA . LYS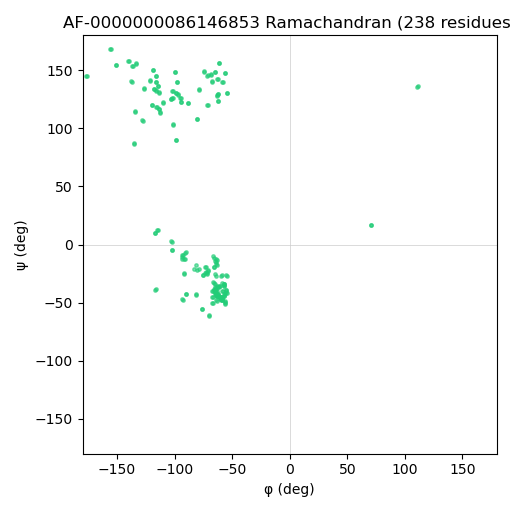 A 1 104 ? 5.707 21.078 9.586 1 96.56 104 LYS A CA 1
ATOM 869 C C . LYS A 1 104 ? 4.297 21.594 9.852 1 96.56 104 LYS A C 1
ATOM 871 O O . LYS A 1 104 ? 3.984 22.75 9.57 1 96.56 104 LYS A O 1
ATOM 876 N N . VAL A 1 105 ? 3.527 20.766 10.266 1 98.5 105 VAL A N 1
ATOM 877 C CA . VAL A 1 105 ? 2.164 21.094 10.672 1 98.5 105 VAL A CA 1
ATOM 878 C C . VAL A 1 105 ? 2.119 21.359 12.172 1 98.5 105 VAL A C 1
ATOM 880 O O . VAL A 1 105 ? 1.568 22.375 12.609 1 98.5 105 VAL A O 1
ATOM 883 N N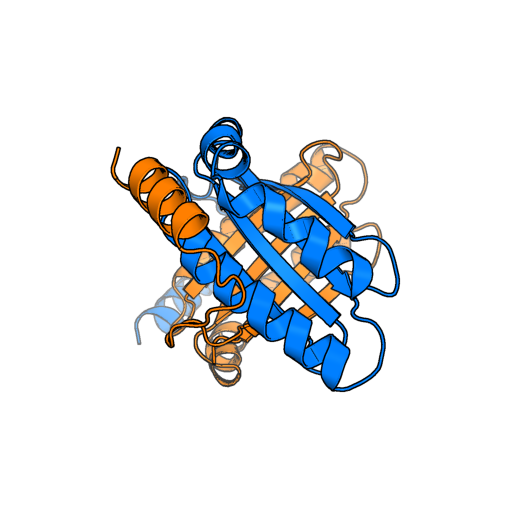 . GLU A 1 106 ? 2.766 20.422 12.922 1 98.06 106 GLU A N 1
ATOM 884 C CA . GLU A 1 106 ? 2.875 20.609 14.367 1 98.06 106 GLU A CA 1
ATOM 885 C C . GLU A 1 106 ? 3.98 21.609 14.711 1 98.06 106 GLU A C 1
ATOM 887 O O . GLU A 1 106 ? 5.121 21.453 14.266 1 98.06 106 GLU A O 1
ATOM 892 N N . ASN A 1 107 ? 3.658 22.516 15.586 1 96.81 107 ASN A N 1
ATOM 893 C CA . ASN A 1 107 ? 4.617 23.578 15.859 1 96.81 107 ASN A CA 1
ATOM 894 C C . ASN A 1 107 ? 5.086 23.547 17.312 1 96.81 107 ASN A C 1
ATOM 896 O O . ASN A 1 107 ? 5.73 24.5 17.781 1 96.81 107 ASN A O 1
ATOM 900 N N . ASP A 1 108 ? 4.75 22.531 18 1 97.19 108 ASP A N 1
ATOM 901 C CA . ASP A 1 108 ? 5.172 22.359 19.391 1 97.19 108 ASP A CA 1
ATOM 902 C C . ASP A 1 108 ? 6.598 21.812 19.469 1 97.19 108 ASP A C 1
ATOM 904 O O . ASP A 1 108 ? 6.824 20.625 19.266 1 97.19 108 ASP A O 1
ATOM 908 N N . GLU A 1 109 ? 7.52 22.594 19.844 1 97.38 109 GLU A N 1
ATOM 909 C CA . GLU A 1 109 ? 8.93 22.234 19.891 1 97.38 109 GLU A CA 1
ATOM 910 C C . GLU A 1 109 ? 9.18 21.109 20.891 1 97.38 109 GLU A C 1
ATOM 912 O O . GLU A 1 109 ? 10.062 20.266 20.703 1 97.38 109 GLU A O 1
ATOM 917 N N . SER A 1 110 ? 8.438 21.141 21.969 1 97.88 110 SER A N 1
ATOM 918 C CA . SER A 1 110 ? 8.57 20.078 22.953 1 97.88 110 SER A CA 1
ATOM 919 C C . SER A 1 110 ? 8.172 18.734 22.375 1 97.88 110 SER A C 1
ATOM 921 O O . SER A 1 110 ? 8.797 17.703 22.688 1 97.88 110 SER A O 1
ATOM 923 N N . LEU A 1 111 ? 7.121 18.719 21.578 1 98.12 111 LEU A N 1
ATOM 924 C CA . LEU A 1 111 ? 6.734 17.5 20.875 1 98.12 111 LEU A CA 1
ATOM 925 C C . LEU A 1 111 ? 7.887 16.984 20.031 1 98.12 111 LEU A C 1
ATOM 927 O O . LEU A 1 111 ? 8.234 15.797 20.125 1 98.12 111 LEU A O 1
ATOM 931 N N . TRP A 1 112 ? 8.5 17.797 19.219 1 97.56 112 TRP A N 1
ATOM 932 C CA . TRP A 1 112 ? 9.531 17.391 18.281 1 97.56 112 TRP A CA 1
ATOM 933 C C . TRP A 1 112 ? 10.781 16.906 19.016 1 97.56 112 TRP A C 1
ATOM 935 O O . TRP A 1 112 ? 11.477 16 18.547 1 97.56 112 TRP A O 1
ATOM 945 N N . ALA A 1 113 ? 11.07 17.531 20.219 1 97.62 113 ALA A N 1
ATOM 946 C CA . ALA A 1 113 ? 12.172 17.047 21.047 1 97.62 113 ALA A CA 1
ATOM 947 C C . ALA A 1 113 ? 11.914 15.617 21.516 1 97.62 113 ALA A C 1
ATOM 949 O O . ALA A 1 113 ? 12.82 14.773 21.469 1 97.62 113 ALA A O 1
ATOM 950 N N . LYS A 1 114 ? 10.711 15.305 21.969 1 98.19 114 LYS A N 1
ATOM 951 C CA . LYS A 1 114 ? 10.336 13.969 22.422 1 98.19 114 LYS A CA 1
ATOM 952 C C . LYS A 1 114 ? 10.375 12.961 21.281 1 98.19 114 LYS A C 1
ATOM 954 O O . LYS A 1 114 ? 10.773 11.812 21.469 1 98.19 114 LYS A O 1
ATOM 959 N N . VAL A 1 115 ? 9.883 13.391 20.062 1 98.19 115 VAL A N 1
ATOM 960 C CA . VAL A 1 115 ? 9.922 12.531 18.875 1 98.19 115 VAL A CA 1
ATOM 961 C C . VAL A 1 115 ? 11.359 12.156 18.547 1 98.19 115 VAL A C 1
ATOM 963 O O . VAL A 1 115 ? 11.672 10.992 18.312 1 98.19 115 VAL A O 1
ATOM 966 N N . LYS A 1 116 ? 12.242 13.156 18.578 1 97.31 116 LYS A N 1
ATOM 967 C CA . LYS A 1 116 ? 13.656 12.922 18.312 1 97.31 116 LYS A CA 1
ATOM 968 C C . LYS A 1 116 ? 14.242 11.93 19.328 1 97.31 116 LYS A C 1
ATOM 970 O O . LYS A 1 116 ? 14.984 11.023 18.953 1 97.31 116 LYS A O 1
ATOM 975 N N . GLU A 1 117 ? 13.977 12.141 20.594 1 97.19 117 GLU A N 1
ATOM 976 C CA . GLU A 1 117 ? 14.453 11.234 21.641 1 97.19 117 GLU A CA 1
ATOM 977 C C . GLU A 1 117 ? 13.969 9.805 21.406 1 97.19 117 GLU A C 1
ATOM 979 O O . GLU A 1 117 ? 14.734 8.852 21.547 1 97.19 117 GLU A O 1
ATOM 984 N N . HIS A 1 118 ? 12.695 9.648 21.047 1 97.88 118 HIS A N 1
ATOM 985 C CA . HIS A 1 118 ? 12.094 8.344 20.797 1 97.88 118 HIS A CA 1
ATOM 986 C C . HIS A 1 118 ? 12.781 7.637 19.625 1 97.88 118 HIS A C 1
ATOM 988 O O . HIS A 1 118 ? 12.953 6.414 19.656 1 97.88 118 HIS A O 1
ATOM 994 N N . GLN A 1 119 ? 13.195 8.352 18.594 1 97.25 119 GLN A N 1
ATOM 995 C CA . GLN A 1 119 ? 13.688 7.766 17.359 1 97.25 119 GLN A CA 1
ATOM 996 C C . GLN A 1 119 ? 15.211 7.609 17.375 1 97.25 119 GLN A C 1
ATOM 998 O O . GLN A 1 119 ? 15.805 7.082 16.438 1 97.25 119 GLN A O 1
ATOM 1003 N N . THR A 1 120 ? 16.016 8.156 18.312 1 90.5 120 THR A N 1
ATOM 1004 C CA . THR A 1 120 ? 17.453 8.023 18.438 1 90.5 120 THR A CA 1
ATOM 1005 C C . THR A 1 120 ? 17.812 6.707 19.125 1 90.5 120 THR A C 1
ATOM 1007 O O . THR A 1 120 ? 18.922 6.191 18.922 1 90.5 120 THR A O 1
ATOM 1010 N N . TYR A 1 121 ? 16.953 5.957 19.859 1 65.56 121 TYR A N 1
ATOM 1011 C CA . TYR A 1 121 ? 17.375 4.734 20.531 1 65.56 121 TYR A CA 1
ATOM 1012 C C . TYR A 1 121 ? 17.156 3.518 19.641 1 65.56 121 TYR A C 1
ATOM 1014 O O . TYR A 1 121 ? 16.219 3.492 18.844 1 65.56 121 TYR A O 1
ATOM 1022 N N . MET B 1 1 ? 7.277 -11.82 9.688 1 92.44 1 MET B N 1
ATOM 1023 C CA . MET B 1 1 ? 6.359 -11.469 8.602 1 92.44 1 MET B CA 1
ATOM 1024 C C . MET B 1 1 ? 6.039 -9.977 8.617 1 92.44 1 MET B C 1
ATOM 1026 O O . MET B 1 1 ? 5.672 -9.43 9.656 1 92.44 1 MET B O 1
ATOM 1030 N N . VAL B 1 2 ? 6.258 -9.383 7.508 1 98.56 2 VAL B N 1
ATOM 1031 C CA . VAL B 1 2 ? 5.98 -7.953 7.445 1 98.56 2 VAL B CA 1
ATOM 1032 C C . VAL B 1 2 ? 4.492 -7.703 7.68 1 98.56 2 VAL B C 1
ATOM 1034 O O . VAL B 1 2 ? 3.643 -8.414 7.133 1 98.56 2 VAL B O 1
ATOM 1037 N N . TYR B 1 3 ? 4.215 -6.82 8.609 1 98.81 3 TYR B N 1
ATOM 1038 C CA . TYR B 1 3 ? 2.855 -6.406 8.953 1 98.81 3 TYR B CA 1
ATOM 1039 C C . TYR B 1 3 ? 2.52 -5.062 8.32 1 98.81 3 TYR B C 1
ATOM 1041 O O . TYR B 1 3 ? 3.266 -4.094 8.469 1 98.81 3 TYR B O 1
ATOM 1049 N N . THR B 1 4 ? 1.395 -5 7.562 1 98.88 4 THR B N 1
ATOM 1050 C CA . THR B 1 4 ? 1.093 -3.803 6.789 1 98.88 4 THR B CA 1
ATOM 1051 C C . THR B 1 4 ? -0.308 -3.289 7.109 1 98.88 4 THR B C 1
ATOM 1053 O O . THR B 1 4 ? -1.252 -4.074 7.223 1 98.88 4 THR B O 1
ATOM 1056 N N . LEU B 1 5 ? -0.433 -1.986 7.316 1 98.88 5 LEU B N 1
ATOM 1057 C CA . LEU B 1 5 ? -1.72 -1.299 7.34 1 98.88 5 LEU B CA 1
ATOM 1058 C C . LEU B 1 5 ? -1.968 -0.56 6.031 1 98.88 5 LEU B C 1
ATOM 1060 O O . LEU B 1 5 ? -1.061 0.076 5.488 1 98.88 5 LEU B O 1
ATOM 1064 N N . VAL B 1 6 ? -3.117 -0.727 5.496 1 98.94 6 VAL B N 1
ATOM 1065 C CA . VAL B 1 6 ? -3.607 0.095 4.395 1 98.94 6 VAL B CA 1
ATOM 1066 C C . VAL B 1 6 ? -4.832 0.888 4.844 1 98.94 6 VAL B C 1
ATOM 1068 O O . VAL B 1 6 ? -5.852 0.307 5.227 1 98.94 6 VAL B O 1
ATOM 1071 N N . VAL B 1 7 ? -4.723 2.201 4.816 1 98.88 7 VAL B N 1
ATOM 1072 C CA . VAL B 1 7 ? -5.777 3.064 5.34 1 98.88 7 VAL B CA 1
ATOM 1073 C C . VAL B 1 7 ? -6.309 3.967 4.23 1 98.88 7 VAL B C 1
ATOM 1075 O O . VAL B 1 7 ? -5.547 4.707 3.605 1 98.88 7 VAL B O 1
ATOM 1078 N N . HIS B 1 8 ? -7.523 3.867 3.959 1 98.94 8 HIS B N 1
ATOM 1079 C CA . HIS B 1 8 ? -8.172 4.754 3.004 1 98.94 8 HIS B CA 1
ATOM 1080 C C . HIS B 1 8 ? -8.883 5.902 3.715 1 98.94 8 HIS B C 1
ATOM 1082 O O . HIS B 1 8 ? -9.633 5.68 4.668 1 98.94 8 HIS B O 1
ATOM 1088 N N . LEU B 1 9 ? -8.617 7.078 3.289 1 98.94 9 LEU B N 1
ATOM 1089 C CA . LEU B 1 9 ? -9.188 8.305 3.83 1 98.94 9 LEU B CA 1
ATOM 1090 C C . LEU B 1 9 ? -9.984 9.047 2.764 1 98.94 9 LEU B C 1
ATOM 1092 O O . LEU B 1 9 ? -9.688 8.945 1.573 1 98.94 9 LEU B O 1
ATOM 1096 N N . HIS B 1 10 ? -10.961 9.742 3.195 1 98.94 10 HIS B N 1
ATOM 1097 C CA . HIS B 1 10 ? -11.688 10.648 2.314 1 98.94 10 HIS B CA 1
ATOM 1098 C C . HIS B 1 10 ? -11.906 12.008 2.982 1 98.94 10 HIS B C 1
ATOM 1100 O O . HIS B 1 10 ? -12.586 12.094 4.004 1 98.94 10 HIS B O 1
ATOM 1106 N N . ALA B 1 11 ? -11.297 13.031 2.439 1 98.94 11 ALA B N 1
ATOM 1107 C CA . ALA B 1 11 ? -11.328 14.383 3.004 1 98.94 11 ALA B CA 1
ATOM 1108 C C . ALA B 1 11 ? -12.68 15.039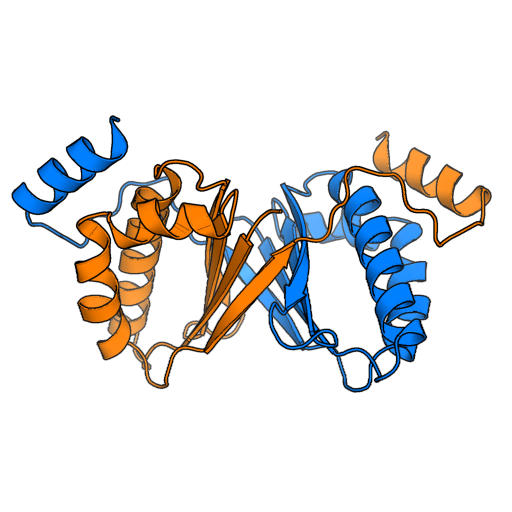 2.77 1 98.94 11 ALA B C 1
ATOM 1110 O O . ALA B 1 11 ? -13.352 14.758 1.771 1 98.94 11 ALA B O 1
ATOM 1111 N N . LYS B 1 12 ? -13.094 15.898 3.68 1 98.88 12 LYS B N 1
ATOM 1112 C CA . LYS B 1 12 ? -14.18 16.828 3.389 1 98.88 12 LYS B CA 1
ATOM 1113 C C . LYS B 1 12 ? -13.867 17.672 2.15 1 98.88 12 LYS B C 1
ATOM 1115 O O . LYS B 1 12 ? -12.703 18 1.893 1 98.88 12 LYS B O 1
ATOM 1120 N N . ALA B 1 13 ? -14.922 17.984 1.473 1 98.38 13 ALA B N 1
ATOM 1121 C CA . ALA B 1 13 ? -14.734 18.812 0.287 1 98.38 13 ALA B CA 1
ATOM 1122 C C . ALA B 1 13 ? -14.133 20.172 0.655 1 98.38 13 ALA B C 1
ATOM 1124 O O . ALA B 1 13 ? -14.273 20.625 1.789 1 98.38 13 ALA B O 1
ATOM 1125 N N . GLY B 1 14 ? -13.453 20.828 -0.35 1 98.19 14 GLY B N 1
ATOM 1126 C CA . GLY B 1 14 ? -12.852 22.141 -0.174 1 98.19 14 GLY B CA 1
ATOM 1127 C C . GLY B 1 14 ? -11.336 22.109 -0.181 1 98.19 14 GLY B C 1
ATOM 1128 O O . GLY B 1 14 ? -10.727 21.25 0.461 1 98.19 14 GLY B O 1
ATOM 1129 N N . GLU B 1 15 ? -10.742 22.984 -0.837 1 97.94 15 GLU B N 1
ATOM 1130 C CA . GLU B 1 15 ? -9.297 23.047 -1.031 1 97.94 15 GLU B CA 1
ATOM 1131 C C . GLU B 1 15 ? -8.562 23.109 0.306 1 97.94 15 GLU B C 1
ATOM 1133 O O . GLU B 1 15 ? -7.488 22.531 0.455 1 97.94 15 GLU B O 1
ATOM 1138 N N . GLU B 1 16 ? -9.117 23.75 1.219 1 98.5 16 GLU B N 1
ATOM 1139 C CA . GLU B 1 16 ? -8.469 23.891 2.518 1 98.5 16 GLU B CA 1
ATOM 1140 C C . GLU B 1 16 ? -8.367 22.547 3.238 1 98.5 16 GLU B C 1
ATOM 1142 O O . GLU B 1 16 ? -7.309 22.203 3.764 1 98.5 16 GLU B O 1
ATOM 1147 N N . ASN B 1 17 ? -9.523 21.812 3.32 1 98.75 17 ASN B N 1
ATOM 1148 C CA . ASN B 1 17 ? -9.5 20.484 3.941 1 98.75 17 ASN B CA 1
ATOM 1149 C C . ASN B 1 17 ? -8.492 19.562 3.262 1 98.75 17 ASN B C 1
ATOM 1151 O O . ASN B 1 17 ? -7.73 18.875 3.936 1 98.75 17 ASN B O 1
ATOM 1155 N N . ILE B 1 18 ? -8.469 19.609 1.969 1 98.81 18 ILE B N 1
ATOM 1156 C CA . ILE B 1 18 ? -7.602 18.734 1.178 1 98.81 18 ILE B CA 1
ATOM 1157 C C . ILE B 1 18 ? -6.141 19.109 1.416 1 98.81 18 ILE B C 1
ATOM 1159 O O . ILE B 1 18 ? -5.305 18.25 1.666 1 98.81 18 ILE B O 1
ATOM 1163 N N . SER B 1 19 ? -5.832 20.406 1.397 1 98.75 19 SER B N 1
ATOM 1164 C CA . SER B 1 19 ? -4.457 20.859 1.581 1 98.75 19 SER B CA 1
ATOM 1165 C C . SER B 1 19 ? -3.951 20.547 2.984 1 98.75 19 SER B C 1
ATOM 1167 O O . SER B 1 19 ? -2.787 20.172 3.164 1 98.75 19 SER B O 1
ATOM 1169 N N . LYS B 1 20 ? -4.816 20.703 3.938 1 98.88 20 LYS B N 1
ATOM 1170 C CA . LYS B 1 20 ? -4.449 20.375 5.312 1 98.88 20 LYS B CA 1
ATOM 1171 C C . LYS B 1 20 ? -4.152 18.875 5.465 1 98.88 20 LYS B C 1
ATOM 1173 O O . LYS B 1 20 ? -3.195 18.5 6.141 1 98.88 20 LYS B O 1
ATOM 1178 N N . LEU B 1 21 ? -5.012 18.109 4.859 1 98.94 21 LEU B N 1
ATOM 1179 C CA . LEU B 1 21 ? -4.781 16.656 4.93 1 98.94 21 LEU B CA 1
ATOM 1180 C C . LEU B 1 21 ? -3.475 16.281 4.238 1 98.94 21 LEU B C 1
ATOM 1182 O O . LEU B 1 21 ? -2.689 15.5 4.777 1 98.94 21 LEU B O 1
ATOM 1186 N N . ILE B 1 22 ? -3.197 16.828 3.094 1 98.94 22 ILE B N 1
ATOM 1187 C CA . ILE B 1 22 ? -1.962 16.578 2.363 1 98.94 22 ILE B CA 1
ATOM 1188 C C . ILE B 1 22 ? -0.762 16.906 3.246 1 98.94 22 ILE B C 1
ATOM 1190 O O . ILE B 1 22 ? 0.138 16.078 3.416 1 98.94 22 ILE B O 1
ATOM 1194 N N . ALA B 1 23 ? -0.771 18.031 3.848 1 98.94 23 ALA B N 1
ATOM 1195 C CA . ALA B 1 23 ? 0.352 18.484 4.668 1 98.94 23 ALA B CA 1
ATOM 1196 C C . ALA B 1 23 ? 0.573 17.547 5.852 1 98.94 23 ALA B C 1
ATOM 1198 O O . ALA B 1 23 ? 1.712 17.188 6.172 1 98.94 23 ALA B O 1
ATOM 1199 N N . LYS B 1 24 ? -0.523 17.156 6.504 1 98.94 24 LYS B N 1
ATOM 1200 C CA . LYS B 1 24 ? -0.394 16.297 7.672 1 98.94 24 LYS B CA 1
ATOM 1201 C C . LYS B 1 24 ? 0.114 14.906 7.277 1 98.94 24 LYS B C 1
ATOM 1203 O O . LYS B 1 24 ? 0.906 14.305 8 1 98.94 24 LYS B O 1
ATOM 1208 N N . LEU B 1 25 ? -0.388 14.422 6.156 1 98.94 25 LEU B N 1
ATOM 1209 C CA . LEU B 1 25 ? 0.071 13.125 5.68 1 98.94 25 LEU B CA 1
ATOM 1210 C C . LEU B 1 25 ? 1.552 13.172 5.316 1 98.94 25 LEU B C 1
ATOM 1212 O O . LEU B 1 25 ? 2.297 12.234 5.605 1 98.94 25 LEU B O 1
ATOM 1216 N N . GLN B 1 26 ? 1.987 14.227 4.648 1 98.88 26 GLN B N 1
ATOM 1217 C CA . GLN B 1 26 ? 3.404 14.391 4.34 1 98.88 26 GLN B CA 1
ATOM 1218 C C . GLN B 1 26 ? 4.242 14.422 5.613 1 98.88 26 GLN B C 1
ATOM 1220 O O . GLN B 1 26 ? 5.262 13.742 5.711 1 98.88 26 GLN B O 1
ATOM 1225 N N . GLU B 1 27 ? 3.822 15.195 6.613 1 98.94 27 GLU B N 1
ATOM 1226 C CA . GLU B 1 27 ? 4.531 15.273 7.887 1 98.94 27 GLU B CA 1
ATOM 1227 C C . GLU B 1 27 ? 4.582 13.906 8.57 1 98.94 27 GLU B C 1
ATOM 1229 O O . GLU B 1 27 ? 5.637 13.492 9.055 1 98.94 27 GLU B O 1
ATOM 1234 N N . ALA B 1 28 ? 3.455 13.227 8.578 1 98.88 28 ALA B N 1
ATOM 1235 C CA . ALA B 1 28 ? 3.385 11.914 9.211 1 98.88 28 ALA B CA 1
ATOM 1236 C C . ALA B 1 28 ? 4.344 10.93 8.539 1 98.88 28 ALA B C 1
ATOM 1238 O O . ALA B 1 28 ? 5.062 10.195 9.219 1 98.88 28 ALA B O 1
ATOM 1239 N N . SER B 1 29 ? 4.297 10.945 7.254 1 98.81 29 SER B N 1
ATOM 1240 C CA . SER B 1 29 ? 5.191 10.062 6.512 1 98.81 29 SER B CA 1
ATOM 1241 C C . SER B 1 29 ? 6.652 10.344 6.848 1 98.81 29 SER B C 1
ATOM 1243 O O . SER B 1 29 ? 7.43 9.422 7.082 1 98.81 29 SER B O 1
ATOM 1245 N N . GLN B 1 30 ? 7.039 11.617 6.871 1 98.62 30 GLN B N 1
ATOM 1246 C CA . GLN B 1 30 ? 8.406 12.016 7.188 1 98.62 30 GLN B CA 1
ATOM 1247 C C . GLN B 1 30 ? 8.805 11.562 8.594 1 98.62 30 GLN B C 1
ATOM 1249 O O . GLN B 1 30 ? 9.938 11.133 8.812 1 98.62 30 GLN B O 1
ATOM 1254 N N . VAL B 1 31 ? 7.918 11.57 9.508 1 98.62 31 VAL B N 1
ATOM 1255 C CA . VAL B 1 31 ? 8.18 11.203 10.891 1 98.62 31 VAL B CA 1
ATOM 1256 C C . VAL B 1 31 ? 8.281 9.68 11.008 1 98.62 31 VAL B C 1
ATOM 1258 O O . VAL B 1 31 ? 9.305 9.156 11.461 1 98.62 31 VAL B O 1
ATOM 1261 N N . TYR B 1 32 ? 7.258 8.977 10.57 1 98.56 32 TYR B N 1
ATOM 1262 C CA . TYR B 1 32 ? 7.113 7.555 10.859 1 98.56 32 TYR B CA 1
ATOM 1263 C C . TYR B 1 32 ? 8.102 6.73 10.039 1 98.56 32 TYR B C 1
ATOM 1265 O O . TYR B 1 32 ? 8.484 5.629 10.445 1 98.56 32 TYR B O 1
ATOM 1273 N N . SER B 1 33 ? 8.547 7.246 8.922 1 98 33 SER B N 1
ATOM 1274 C CA . SER B 1 33 ? 9.555 6.547 8.133 1 98 33 SER B CA 1
ATOM 1275 C C . SER B 1 33 ? 10.867 6.414 8.906 1 98 33 SER B C 1
ATOM 1277 O O . SER B 1 33 ? 11.727 5.605 8.547 1 98 33 SER B O 1
ATOM 1279 N N . LYS B 1 34 ? 10.992 7.129 9.977 1 97.75 34 LYS B N 1
ATOM 1280 C CA . LYS B 1 34 ? 12.227 7.121 10.766 1 97.75 34 LYS B CA 1
ATOM 1281 C C . LYS B 1 34 ? 12.07 6.258 12.008 1 97.75 34 LYS B C 1
ATOM 1283 O O . LYS B 1 34 ? 13.023 6.086 12.773 1 97.75 34 LYS B O 1
ATOM 1288 N N . ASP B 1 35 ? 10.875 5.73 12.258 1 98.25 35 ASP B N 1
ATOM 1289 C CA . ASP B 1 35 ? 10.656 4.871 13.414 1 98.25 35 ASP B CA 1
ATOM 1290 C C . ASP B 1 35 ? 11.391 3.539 13.258 1 98.25 35 ASP B C 1
ATOM 1292 O O . ASP B 1 35 ? 11.445 2.982 12.156 1 98.25 35 ASP B O 1
ATOM 1296 N N . LYS B 1 36 ? 11.852 3.018 14.445 1 97.69 36 LYS B N 1
ATOM 1297 C CA . LYS B 1 36 ? 12.445 1.684 14.469 1 97.69 36 LYS B CA 1
ATOM 1298 C C . LYS B 1 36 ? 11.492 0.646 13.875 1 97.69 36 LYS B C 1
ATOM 1300 O O . LYS B 1 36 ? 10.297 0.661 14.164 1 97.69 36 LYS B O 1
ATOM 1305 N N . GLU B 1 37 ? 11.961 -0.211 12.938 1 98.06 37 GLU B N 1
ATOM 1306 C CA . GLU B 1 37 ? 11.289 -1.364 12.344 1 98.06 37 GLU B CA 1
ATOM 1307 C C . GLU B 1 37 ? 10.156 -0.93 11.422 1 98.06 37 GLU B C 1
ATOM 1309 O O . GLU B 1 37 ? 9.227 -1.701 11.164 1 98.06 37 GLU B O 1
ATOM 1314 N N . THR B 1 38 ? 10.133 0.375 10.992 1 98.38 38 THR B N 1
ATOM 1315 C CA . THR B 1 38 ? 9.258 0.816 9.914 1 98.38 38 THR B CA 1
ATOM 1316 C C . THR B 1 38 ? 9.945 0.655 8.562 1 98.38 38 THR B C 1
ATOM 1318 O O . THR B 1 38 ? 11.016 1.218 8.336 1 98.38 38 THR B O 1
ATOM 1321 N N . LEU B 1 39 ? 9.352 -0.091 7.684 1 98.44 39 LEU B N 1
ATOM 1322 C CA . LEU B 1 39 ? 9.938 -0.387 6.383 1 98.44 39 LEU B CA 1
ATOM 1323 C C . LEU B 1 39 ? 9.477 0.623 5.336 1 98.44 39 LEU B C 1
ATOM 1325 O O . LEU B 1 39 ? 10.18 0.876 4.359 1 98.44 39 LEU B O 1
ATOM 1329 N N . GLY B 1 40 ? 8.297 1.253 5.578 1 98.12 40 GLY B N 1
ATOM 1330 C CA . GLY B 1 40 ? 7.75 2.242 4.664 1 98.12 40 GLY B CA 1
ATOM 1331 C C . GLY B 1 40 ? 6.469 2.877 5.164 1 98.12 40 GLY B C 1
ATOM 1332 O O . GLY B 1 40 ? 5.656 2.215 5.812 1 98.12 40 GLY B O 1
ATOM 1333 N N . TRP B 1 41 ? 6.254 4.094 4.91 1 98.62 41 TRP B N 1
ATOM 1334 C CA . TRP B 1 41 ? 5.051 4.883 5.156 1 98.62 41 TRP B CA 1
ATOM 1335 C C . TRP B 1 41 ? 4.699 5.734 3.939 1 98.62 41 TRP B C 1
ATOM 1337 O O . TRP B 1 41 ? 5.066 6.91 3.873 1 98.62 41 TRP B O 1
ATOM 1347 N N . PHE B 1 42 ? 3.963 5.164 3.023 1 98.88 42 PHE B N 1
ATOM 1348 C CA . PHE B 1 42 ? 3.633 5.809 1.759 1 98.88 42 PHE B CA 1
ATOM 1349 C C . PHE B 1 42 ? 2.281 6.512 1.844 1 98.88 42 PHE B C 1
ATOM 1351 O O . PHE B 1 42 ? 1.284 5.902 2.238 1 98.88 42 PHE B O 1
ATOM 1358 N N . VAL B 1 43 ? 2.236 7.742 1.525 1 98.94 43 VAL B N 1
ATOM 1359 C CA . VAL B 1 43 ? 1.01 8.531 1.479 1 98.94 43 VAL B CA 1
ATOM 1360 C C . VAL B 1 43 ? 0.718 8.953 0.04 1 98.94 43 VAL B C 1
ATOM 1362 O O . VAL B 1 43 ? 1.634 9.305 -0.707 1 98.94 43 VAL B O 1
ATOM 1365 N N . MET B 1 44 ? -0.521 8.828 -0.303 1 98.94 44 MET B N 1
ATOM 1366 C CA . MET B 1 44 ? -0.821 9.023 -1.72 1 98.94 44 MET B CA 1
ATOM 1367 C C . MET B 1 44 ? -2.234 9.562 -1.908 1 98.94 44 MET B C 1
ATOM 1369 O O . MET B 1 44 ? -3.088 9.391 -1.034 1 98.94 44 MET B O 1
ATOM 1373 N N . GLN B 1 45 ? -2.412 10.234 -2.982 1 98.94 45 GLN B N 1
ATOM 1374 C CA . GLN B 1 45 ? -3.684 10.836 -3.373 1 98.94 45 GLN B CA 1
ATOM 1375 C C . GLN B 1 45 ? -4.219 10.211 -4.656 1 98.94 45 GLN B C 1
ATOM 1377 O O . GLN B 1 45 ? -3.455 9.953 -5.59 1 98.94 45 GLN B O 1
ATOM 1382 N N . ASP B 1 46 ? -5.527 10.016 -4.637 1 98.81 46 ASP B N 1
ATOM 1383 C CA . ASP B 1 46 ? -6.188 9.438 -5.805 1 98.81 46 ASP B CA 1
ATOM 1384 C C . ASP B 1 46 ? -5.953 10.297 -7.047 1 98.81 46 ASP B C 1
ATOM 1386 O O . ASP B 1 46 ? -6.02 11.523 -6.98 1 98.81 46 ASP B O 1
ATOM 1390 N N . HIS B 1 47 ? -5.738 9.648 -8.133 1 97.06 47 HIS B N 1
ATOM 1391 C CA . HIS B 1 47 ? -5.352 10.344 -9.359 1 97.06 47 HIS B CA 1
ATOM 1392 C C . HIS B 1 47 ? -6.531 11.109 -9.953 1 97.06 47 HIS B C 1
ATOM 1394 O O . HIS B 1 47 ? -6.34 12.008 -10.773 1 97.06 47 HIS B O 1
ATOM 1400 N N . LYS B 1 48 ? -7.75 10.758 -9.586 1 97.81 48 LYS B N 1
ATOM 1401 C CA . LYS B 1 48 ? -8.93 11.391 -10.18 1 97.81 48 LYS B CA 1
ATOM 1402 C C . LYS B 1 48 ? -9.734 12.141 -9.117 1 97.81 48 LYS B C 1
ATOM 1404 O O . LYS B 1 48 ? -10.305 13.195 -9.398 1 97.81 48 LYS B O 1
ATOM 1409 N N . ASP B 1 49 ? -9.852 11.594 -7.945 1 98.44 49 ASP B N 1
ATOM 1410 C CA . ASP B 1 49 ? -10.602 12.188 -6.844 1 98.44 49 ASP B CA 1
ATOM 1411 C C . ASP B 1 49 ? -9.672 12.867 -5.84 1 98.44 49 ASP B C 1
ATOM 1413 O O . ASP B 1 49 ? -9.07 12.203 -4.996 1 98.44 49 ASP B O 1
ATOM 1417 N N . PRO B 1 50 ? -9.57 14.156 -5.824 1 98.5 50 PRO B N 1
ATOM 1418 C CA . PRO B 1 50 ? -8.625 14.859 -4.957 1 98.5 50 PRO B CA 1
ATOM 1419 C C . PRO B 1 50 ? -8.953 14.703 -3.473 1 98.5 50 PRO B C 1
ATOM 1421 O O . PRO B 1 50 ? -8.133 15.047 -2.615 1 98.5 50 PRO B O 1
ATOM 1424 N N . GLN B 1 51 ? -10.125 14.18 -3.119 1 98.88 51 GLN B N 1
ATOM 1425 C CA . GLN B 1 51 ? -10.523 14.023 -1.725 1 98.88 51 GLN B CA 1
ATOM 1426 C C . GLN B 1 51 ? -10.109 12.656 -1.187 1 98.88 51 GLN B C 1
ATOM 1428 O O . GLN B 1 51 ? -10.203 12.406 0.018 1 98.88 51 GLN B O 1
ATOM 1433 N N . ALA B 1 52 ? -9.727 11.773 -2.045 1 98.94 52 ALA B N 1
ATOM 1434 C CA . ALA B 1 52 ? -9.43 10.398 -1.656 1 98.94 52 ALA B CA 1
ATOM 1435 C C . ALA B 1 52 ? -7.93 10.188 -1.491 1 98.94 52 ALA B C 1
ATOM 1437 O O . ALA B 1 52 ? -7.141 10.562 -2.363 1 98.94 52 ALA B O 1
ATOM 1438 N N . PHE B 1 53 ? -7.516 9.594 -0.365 1 98.94 53 PHE B N 1
ATOM 1439 C CA . PHE B 1 53 ? -6.125 9.328 -0.009 1 98.94 53 PHE B CA 1
ATOM 1440 C C . PHE B 1 53 ? -5.965 7.902 0.509 1 98.94 53 PHE B C 1
ATOM 1442 O O . PHE B 1 53 ? -6.93 7.289 0.97 1 98.94 53 PHE B O 1
ATOM 1449 N N . THR B 1 54 ? -4.832 7.418 0.385 1 98.94 54 THR B N 1
ATOM 1450 C CA . THR B 1 54 ? -4.484 6.125 0.965 1 98.94 54 THR B CA 1
ATOM 1451 C C . THR B 1 54 ? -3.105 6.18 1.617 1 98.94 54 THR B C 1
ATOM 1453 O O . THR B 1 54 ? -2.189 6.816 1.093 1 98.94 54 THR B O 1
ATOM 1456 N N . ILE B 1 55 ? -2.965 5.559 2.74 1 98.94 55 ILE B N 1
ATOM 1457 C CA . ILE B 1 55 ? -1.702 5.367 3.443 1 98.94 55 ILE B CA 1
ATOM 1458 C C . ILE B 1 55 ? -1.34 3.883 3.453 1 98.94 55 ILE B C 1
ATOM 1460 O O . ILE B 1 55 ? -2.193 3.031 3.717 1 98.94 55 ILE B O 1
ATOM 1464 N N . VAL B 1 56 ? -0.168 3.564 3.102 1 98.94 56 VAL B N 1
ATOM 1465 C CA . VAL B 1 56 ? 0.385 2.223 3.266 1 98.94 56 VAL B CA 1
ATOM 1466 C C . VAL B 1 56 ? 1.521 2.252 4.285 1 98.94 56 VAL B C 1
ATOM 1468 O O . VAL B 1 56 ? 2.537 2.916 4.07 1 98.94 56 VAL B O 1
ATOM 1471 N N . GLU B 1 57 ? 1.371 1.555 5.41 1 98.88 57 GLU B N 1
ATOM 1472 C CA . GLU B 1 57 ? 2.318 1.465 6.516 1 98.88 57 GLU B CA 1
ATOM 1473 C C . GLU B 1 57 ? 2.9 0.059 6.633 1 98.88 57 GLU B C 1
ATOM 1475 O O . GLU B 1 57 ? 2.176 -0.895 6.926 1 98.88 57 GLU B O 1
ATOM 1480 N N . ARG B 1 58 ? 4.152 -0.093 6.391 1 98.88 58 ARG B N 1
ATOM 1481 C CA . ARG B 1 58 ? 4.789 -1.404 6.449 1 98.88 58 ARG B CA 1
ATOM 1482 C C . ARG B 1 58 ? 5.727 -1.505 7.648 1 98.88 58 ARG B C 1
ATOM 1484 O O . ARG B 1 58 ? 6.676 -0.729 7.766 1 98.88 58 ARG B O 1
ATOM 1491 N N . TYR B 1 59 ? 5.461 -2.48 8.477 1 98.81 59 TYR B N 1
ATOM 1492 C CA . TYR B 1 59 ? 6.254 -2.742 9.672 1 98.81 59 TYR B CA 1
ATOM 1493 C C . TYR B 1 59 ? 6.934 -4.105 9.594 1 98.81 59 TYR B C 1
ATOM 1495 O O . TYR B 1 59 ? 6.336 -5.074 9.117 1 98.81 59 TYR B O 1
ATOM 1503 N N . ALA B 1 60 ? 8.125 -4.215 10.125 1 98.5 60 ALA B N 1
ATOM 1504 C CA . ALA B 1 60 ? 8.898 -5.449 10.055 1 98.5 60 ALA B CA 1
ATOM 1505 C C . ALA B 1 60 ? 8.141 -6.609 10.688 1 98.5 60 ALA B C 1
ATOM 1507 O O . ALA B 1 60 ? 8.203 -7.738 10.195 1 98.5 60 ALA B O 1
ATOM 1508 N N . HIS B 1 61 ? 7.496 -6.371 11.766 1 97.75 61 HIS B N 1
ATOM 1509 C CA . HIS B 1 61 ? 6.676 -7.316 12.516 1 97.75 61 HIS B CA 1
ATOM 1510 C C . HIS B 1 61 ? 5.402 -6.652 13.031 1 97.75 61 HIS B C 1
ATOM 1512 O O . HIS B 1 61 ? 5.32 -5.426 13.094 1 97.75 61 HIS B O 1
ATOM 1518 N N . GLU B 1 62 ? 4.418 -7.508 13.305 1 97.44 62 GLU B N 1
ATOM 1519 C CA . GLU B 1 62 ? 3.232 -6.953 13.953 1 97.44 62 GLU B CA 1
ATOM 1520 C C . GLU B 1 62 ? 3.6 -6.23 15.242 1 97.44 62 GLU B C 1
ATOM 1522 O O . GLU B 1 62 ? 3.045 -5.172 15.547 1 97.44 62 GLU B O 1
ATOM 1527 N N . SER B 1 63 ? 4.543 -6.758 16.016 1 98.06 63 SER B N 1
ATOM 1528 C CA . SER B 1 63 ? 4.957 -6.184 17.297 1 98.06 63 SER B CA 1
ATOM 1529 C C . SER B 1 63 ? 5.629 -4.828 17.094 1 98.06 63 SER B C 1
ATOM 1531 O O . SER B 1 63 ? 5.762 -4.051 18.047 1 98.06 63 SER B O 1
ATOM 1533 N N . SER B 1 64 ? 6.113 -4.52 15.883 1 97.81 64 SER B N 1
ATOM 1534 C CA . SER B 1 64 ? 6.766 -3.248 15.586 1 97.81 64 SER B CA 1
ATOM 1535 C C . SER B 1 64 ? 5.801 -2.078 15.758 1 97.81 64 SER B C 1
ATOM 1537 O O . SER B 1 64 ? 6.227 -0.93 15.891 1 97.81 64 SER B O 1
ATOM 1539 N N . GLN B 1 65 ? 4.547 -2.371 15.781 1 96.81 65 GLN B N 1
ATOM 1540 C CA . GLN B 1 65 ? 3.555 -1.321 15.977 1 96.81 65 GLN B CA 1
ATOM 1541 C C . GLN B 1 65 ? 3.779 -0.589 17.297 1 96.81 65 GLN B C 1
ATOM 1543 O O . GLN B 1 65 ? 3.367 0.562 17.453 1 96.81 65 GLN B O 1
ATOM 1548 N N . LYS B 1 66 ? 4.383 -1.267 18.266 1 97.19 66 LYS B N 1
ATOM 1549 C CA . LYS B 1 66 ? 4.66 -0.626 19.547 1 97.19 66 LYS B CA 1
ATOM 1550 C C . LYS B 1 66 ? 5.465 0.656 19.359 1 97.19 66 LYS B C 1
ATOM 1552 O O . LYS B 1 66 ? 5.195 1.667 20 1 97.19 66 LYS B O 1
ATOM 1557 N N . TYR B 1 67 ? 6.48 0.683 18.438 1 97.5 67 TYR B N 1
ATOM 1558 C CA . TYR B 1 67 ? 7.297 1.867 18.188 1 97.5 67 TYR B CA 1
ATOM 1559 C C . TYR B 1 67 ? 6.457 2.994 17.594 1 97.5 67 TYR B C 1
ATOM 1561 O O . TYR B 1 67 ? 6.672 4.168 17.922 1 97.5 67 TYR B O 1
ATOM 1569 N N . HIS B 1 68 ? 5.543 2.596 16.703 1 97.12 68 HIS B N 1
ATOM 1570 C CA . HIS B 1 68 ? 4.613 3.547 16.109 1 97.12 68 HIS B CA 1
ATOM 1571 C C . HIS B 1 68 ? 3.693 4.156 17.172 1 97.12 68 HIS B C 1
ATOM 1573 O O . HIS B 1 68 ? 3.578 5.379 17.266 1 97.12 68 HIS B O 1
ATOM 1579 N N . LEU B 1 69 ? 3.109 3.314 18.016 1 97.62 69 LEU B N 1
ATOM 1580 C CA . LEU B 1 69 ? 2.113 3.732 19 1 97.62 69 LEU B CA 1
ATOM 1581 C C . LEU B 1 69 ? 2.764 4.516 20.125 1 97.62 69 LEU B C 1
ATOM 1583 O O . LEU B 1 69 ? 2.133 5.387 20.734 1 97.62 69 LEU B O 1
ATOM 1587 N N . GLU B 1 70 ? 4.02 4.281 20.344 1 98 70 GLU B N 1
ATOM 1588 C CA . GLU B 1 70 ? 4.719 4.938 21.438 1 98 70 GLU B CA 1
ATOM 1589 C C . GLU B 1 70 ? 5.387 6.227 20.969 1 98 70 GLU B C 1
ATOM 1591 O O . GLU B 1 70 ? 5.926 6.98 21.781 1 98 70 GLU B O 1
ATOM 1596 N N . ASN B 1 71 ? 5.434 6.508 19.703 1 98.31 71 ASN B N 1
ATOM 1597 C CA . ASN B 1 71 ? 5.922 7.793 19.203 1 98.31 71 ASN B CA 1
ATOM 1598 C C . ASN B 1 71 ? 5.051 8.945 19.688 1 98.31 71 ASN B C 1
ATOM 1600 O O . ASN B 1 71 ? 3.84 8.953 19.453 1 98.31 71 ASN B O 1
ATOM 1604 N N . PRO B 1 72 ? 5.613 9.969 20.375 1 98.5 72 PRO B N 1
ATOM 1605 C CA . PRO B 1 72 ?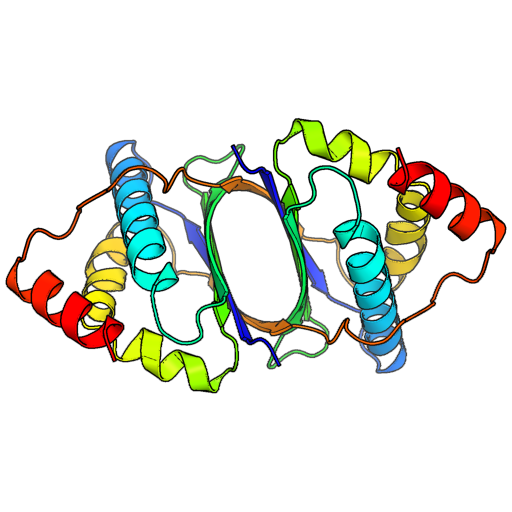 4.816 11.094 20.875 1 98.5 72 PRO B CA 1
ATOM 1606 C C . PRO B 1 72 ? 4.008 11.781 19.766 1 98.5 72 PRO B C 1
ATOM 1608 O O . PRO B 1 72 ? 2.955 12.359 20.047 1 98.5 72 PRO B O 1
ATOM 1611 N N . TYR B 1 73 ? 4.484 11.672 18.578 1 98.62 73 TYR B N 1
ATOM 1612 C CA . TYR B 1 73 ? 3.803 12.258 17.422 1 98.62 73 TYR B CA 1
ATOM 1613 C C . TYR B 1 73 ? 2.449 11.594 17.203 1 98.62 73 TYR B C 1
ATOM 1615 O O . TYR B 1 73 ? 1.539 12.203 16.625 1 98.62 73 TYR B O 1
ATOM 1623 N N . TRP B 1 74 ? 2.25 10.367 17.594 1 98.44 74 TRP B N 1
ATOM 1624 C CA . TRP B 1 74 ? 1.082 9.547 17.297 1 98.44 74 TRP B CA 1
ATOM 1625 C C . TRP B 1 74 ? -0.197 10.227 17.781 1 98.44 74 TRP B C 1
ATOM 1627 O O . TRP B 1 74 ? -1.221 10.188 17.094 1 98.44 74 TRP B O 1
ATOM 1637 N N . GLN B 1 75 ? -0.146 10.945 18.859 1 97.19 75 GLN B N 1
ATOM 1638 C CA . GLN B 1 75 ? -1.316 11.562 19.484 1 97.19 75 GLN B CA 1
ATOM 1639 C C . GLN B 1 75 ? -1.834 12.719 18.641 1 97.19 75 GLN B C 1
ATOM 1641 O O . GLN B 1 75 ? -2.979 13.148 18.797 1 97.19 75 GLN B O 1
ATOM 1646 N N . THR B 1 76 ? -0.98 13.25 17.844 1 98.5 76 THR B N 1
ATOM 1647 C CA . THR B 1 76 ? -1.366 14.414 17.047 1 98.5 76 THR B CA 1
ATOM 1648 C C . THR B 1 76 ? -2.15 13.992 15.812 1 98.5 76 THR B C 1
ATOM 1650 O O . THR B 1 76 ? -2.84 14.812 15.195 1 98.5 76 THR B O 1
ATOM 1653 N N . PHE B 1 77 ? -2.035 12.781 15.367 1 98.62 77 PHE B N 1
ATOM 1654 C CA . PHE B 1 77 ? -2.463 12.375 14.031 1 98.62 77 PHE B CA 1
ATOM 1655 C C . PHE B 1 77 ? -3.982 12.391 13.922 1 98.62 77 PHE B C 1
ATOM 1657 O O . PHE B 1 77 ? -4.551 13.18 13.164 1 98.62 77 PHE B O 1
ATOM 1664 N N . ASP B 1 78 ? -4.688 11.57 14.727 1 98.25 78 ASP B N 1
ATOM 1665 C CA . ASP B 1 78 ? -6.141 11.484 14.633 1 98.25 78 ASP B CA 1
ATOM 1666 C C . ASP B 1 78 ? -6.801 12.812 14.992 1 98.25 78 ASP B C 1
ATOM 1668 O O . ASP B 1 78 ? -7.789 13.211 14.383 1 98.25 78 ASP B O 1
ATOM 1672 N N . LYS B 1 79 ? -6.23 13.5 15.992 1 98.06 79 LYS B N 1
ATOM 1673 C CA . LYS B 1 79 ? -6.766 14.789 16.406 1 98.06 79 LYS B CA 1
ATOM 1674 C C . LYS B 1 79 ? -6.812 15.773 15.234 1 98.06 79 LYS B C 1
ATOM 1676 O O . LYS B 1 79 ? -7.727 16.594 15.148 1 98.06 79 LYS B O 1
ATOM 1681 N N . TYR B 1 80 ? -5.852 15.656 14.359 1 98.69 80 TYR B N 1
ATOM 1682 C CA . TYR B 1 80 ? -5.75 16.562 13.219 1 98.69 80 TYR B CA 1
ATOM 1683 C C . TYR B 1 80 ? -6.523 16.031 12.023 1 98.69 80 TYR B C 1
ATOM 1685 O O . TYR B 1 80 ? -7.242 16.781 11.359 1 98.69 80 TYR B O 1
ATOM 1693 N N . VAL B 1 81 ? -6.422 14.742 11.758 1 98.81 81 VAL B N 1
ATOM 1694 C CA . VAL B 1 81 ? -6.859 14.148 10.5 1 98.81 81 VAL B CA 1
ATOM 1695 C C . VAL B 1 81 ? -8.367 13.906 10.539 1 98.81 81 VAL B C 1
ATOM 1697 O O . VAL B 1 81 ? -9.078 14.203 9.578 1 98.81 81 VAL B O 1
ATOM 1700 N N . VAL B 1 82 ? -8.898 13.406 11.664 1 98.75 82 VAL B N 1
ATOM 1701 C CA . VAL B 1 82 ? -10.273 12.914 11.727 1 98.75 82 VAL B CA 1
ATOM 1702 C C . VAL B 1 82 ? -11.242 14.062 11.438 1 98.75 82 VAL B C 1
ATOM 1704 O O . VAL B 1 82 ? -12.188 13.906 10.664 1 98.75 82 VAL B O 1
ATOM 1707 N N . PRO B 1 83 ? -11.016 15.305 12 1 98.75 83 PRO B N 1
ATOM 1708 C CA . PRO B 1 83 ? -11.938 16.406 11.711 1 98.75 83 PRO B CA 1
ATOM 1709 C C . PRO B 1 83 ? -11.938 16.812 10.242 1 98.75 83 PRO B C 1
ATOM 1711 O O . PRO B 1 83 ? -12.836 17.531 9.789 1 98.75 83 PRO B O 1
ATOM 1714 N N . LEU B 1 84 ? -10.961 16.391 9.438 1 98.88 84 LEU B N 1
ATOM 1715 C CA . LEU B 1 84 ? -10.844 16.75 8.031 1 98.88 84 LEU B CA 1
ATOM 1716 C C . LEU B 1 84 ? -11.57 15.742 7.145 1 98.88 84 LEU B C 1
ATOM 1718 O O . LEU B 1 84 ? -11.688 15.953 5.934 1 98.88 84 LEU B O 1
ATOM 1722 N N . LEU B 1 85 ? -12.07 14.656 7.695 1 98.88 85 LEU B N 1
ATOM 1723 C CA . LEU B 1 85 ? -12.633 13.57 6.914 1 98.88 85 LEU B CA 1
ATOM 1724 C C . LEU B 1 85 ? -14.156 13.656 6.879 1 98.88 85 LEU B C 1
ATOM 1726 O O . LEU B 1 85 ? -14.781 14.086 7.852 1 98.88 85 LEU B O 1
ATOM 1730 N N . ASP B 1 86 ? -14.773 13.227 5.812 1 98.88 86 ASP B N 1
ATOM 1731 C CA . ASP B 1 86 ? -16.234 13.273 5.707 1 98.88 86 ASP B CA 1
ATOM 1732 C C . ASP B 1 86 ? -16.828 11.891 5.93 1 98.88 86 ASP B C 1
ATOM 1734 O O . ASP B 1 86 ? -18.047 11.703 5.789 1 98.88 86 ASP B O 1
ATOM 1738 N N . ARG B 1 87 ? -16.062 10.883 6.238 1 98.75 87 ARG B N 1
ATOM 1739 C CA . ARG B 1 87 ? -16.453 9.531 6.645 1 98.75 87 ARG B CA 1
ATOM 1740 C C . ARG B 1 87 ? -15.352 8.867 7.461 1 98.75 87 ARG B C 1
ATOM 1742 O O . ARG B 1 87 ? -14.227 9.367 7.508 1 98.75 87 ARG B O 1
ATOM 1749 N N . GLU B 1 88 ? -15.625 7.785 8.078 1 98.56 88 GLU B N 1
ATOM 1750 C CA . GLU B 1 88 ? -14.656 7.047 8.891 1 98.56 88 GLU B CA 1
ATOM 1751 C C . GLU B 1 88 ? -13.523 6.496 8.039 1 98.56 88 GLU B C 1
ATOM 1753 O O . GLU B 1 88 ? -13.727 6.141 6.875 1 98.56 88 GLU B O 1
ATOM 1758 N N . MET B 1 89 ? -12.406 6.414 8.609 1 98.62 89 MET B N 1
ATOM 1759 C CA . MET B 1 89 ? -11.281 5.77 7.938 1 98.62 89 MET B CA 1
ATOM 1760 C C . MET B 1 89 ? -11.57 4.297 7.676 1 98.62 89 MET B C 1
ATOM 1762 O O . MET B 1 89 ? -12.195 3.629 8.5 1 98.62 89 MET B O 1
ATOM 1766 N N . ASP B 1 90 ? -11.133 3.857 6.57 1 98.38 90 ASP B N 1
ATOM 1767 C CA . ASP B 1 90 ? -11.133 2.432 6.258 1 98.38 90 ASP B CA 1
ATOM 1768 C C . ASP B 1 90 ? -9.758 1.812 6.504 1 98.38 90 ASP B C 1
ATOM 1770 O O . ASP B 1 90 ? -8.898 1.841 5.625 1 98.38 90 ASP B O 1
ATOM 1774 N N . LEU B 1 91 ? -9.508 1.31 7.715 1 98.5 91 LEU B N 1
ATOM 1775 C CA . LEU B 1 91 ? -8.227 0.74 8.133 1 98.5 91 LEU B CA 1
ATOM 1776 C C . LEU B 1 91 ? -8.219 -0.773 7.945 1 98.5 91 LEU B C 1
ATOM 1778 O O . LEU B 1 91 ? -9.102 -1.472 8.453 1 98.5 91 LEU B O 1
ATOM 1782 N N . ARG B 1 92 ? -7.309 -1.213 7.215 1 98.38 92 ARG B N 1
ATOM 1783 C CA . ARG B 1 92 ? -7.156 -2.635 6.922 1 98.38 92 ARG B CA 1
ATOM 1784 C C . ARG B 1 92 ? -5.789 -3.143 7.367 1 98.38 92 ARG B C 1
ATOM 1786 O O . ARG B 1 92 ? -4.781 -2.455 7.199 1 98.38 92 ARG B O 1
ATOM 1793 N N . ARG B 1 93 ? -5.77 -4.402 7.922 1 98.69 93 ARG B N 1
ATOM 1794 C CA . ARG B 1 93 ? -4.547 -5.004 8.445 1 98.69 93 ARG B CA 1
ATOM 1795 C C . ARG B 1 93 ? -4.188 -6.273 7.684 1 98.69 93 ARG B C 1
ATOM 1797 O O . ARG B 1 93 ? -5.047 -7.121 7.434 1 98.69 93 ARG B O 1
ATOM 1804 N N . TYR B 1 94 ? -2.939 -6.328 7.352 1 98.81 94 TYR B N 1
ATOM 1805 C CA . TYR B 1 94 ? -2.488 -7.426 6.504 1 98.81 94 TYR B CA 1
ATOM 1806 C C . TYR B 1 94 ? -1.169 -8 7.008 1 98.81 94 TYR B C 1
ATOM 1808 O O . TYR B 1 94 ? -0.399 -7.301 7.676 1 98.81 94 TYR B O 1
ATOM 1816 N N . ASN B 1 95 ? -0.946 -9.258 6.703 1 98.81 95 ASN B N 1
ATOM 1817 C CA . ASN B 1 95 ? 0.385 -9.859 6.691 1 98.81 95 ASN B CA 1
ATOM 1818 C C . ASN B 1 95 ? 0.915 -10.016 5.27 1 98.81 95 ASN B C 1
ATOM 1820 O O . ASN B 1 95 ? 0.246 -10.602 4.418 1 98.81 95 ASN B O 1
ATOM 1824 N N . GLU B 1 96 ? 2.098 -9.477 5.02 1 98.81 96 GLU B N 1
ATOM 1825 C CA . GLU B 1 96 ? 2.676 -9.695 3.695 1 98.81 96 GLU B CA 1
ATOM 1826 C C . GLU B 1 96 ? 3.047 -11.156 3.484 1 98.81 96 GLU B C 1
ATOM 1828 O O . GLU B 1 96 ? 3.537 -11.82 4.402 1 98.81 96 GLU B O 1
ATOM 1833 N N . LEU B 1 97 ? 2.805 -11.625 2.297 1 98.75 97 LEU B N 1
ATOM 1834 C CA . LEU B 1 97 ? 3.174 -12.992 1.935 1 98.75 97 LEU B CA 1
ATOM 1835 C C . LEU B 1 97 ? 4.688 -13.125 1.795 1 98.75 97 LEU B C 1
ATOM 1837 O O . LEU B 1 97 ? 5.359 -12.195 1.354 1 98.75 97 LEU B O 1
ATOM 1841 N N . ASP B 1 98 ? 5.176 -14.281 2.176 1 97.81 98 ASP B N 1
ATOM 1842 C CA . ASP B 1 98 ? 6.602 -14.562 2.023 1 97.81 98 ASP B CA 1
ATOM 1843 C C . ASP B 1 98 ? 6.969 -14.75 0.554 1 97.81 98 ASP B C 1
ATOM 1845 O O . ASP B 1 98 ? 6.438 -15.641 -0.113 1 97.81 98 ASP B O 1
ATOM 1849 N N . THR B 1 99 ? 7.844 -13.953 0.049 1 98 99 THR B N 1
ATOM 1850 C CA . THR B 1 99 ? 8.258 -14.062 -1.346 1 98 99 THR B CA 1
ATOM 1851 C C . THR B 1 99 ? 9.727 -14.453 -1.444 1 98 99 THR B C 1
ATOM 1853 O O . THR B 1 99 ? 10.359 -14.25 -2.482 1 98 99 THR B O 1
ATOM 1856 N N . SER B 1 100 ? 10.32 -14.875 -0.375 1 96.5 100 SER B N 1
ATOM 1857 C CA . SER B 1 100 ? 11.75 -15.18 -0.338 1 96.5 100 SER B CA 1
ATOM 1858 C C . SER B 1 100 ? 12.047 -16.5 -1.043 1 96.5 100 SER B C 1
ATOM 1860 O O . SER B 1 100 ? 13.164 -16.719 -1.511 1 96.5 100 SER B O 1
ATOM 1862 N N . LYS B 1 101 ? 11.031 -17.406 -1.083 1 97.25 101 LYS B N 1
ATOM 1863 C CA . LYS B 1 101 ? 11.188 -18.688 -1.777 1 97.25 101 LYS B CA 1
ATOM 1864 C C . LYS B 1 101 ? 10.578 -18.625 -3.174 1 97.25 101 LYS B C 1
ATOM 1866 O O . LYS B 1 101 ? 9.508 -18.047 -3.363 1 97.25 101 LYS B O 1
ATOM 1871 N N . GLU B 1 102 ? 11.32 -19.25 -4.027 1 97.06 102 GLU B N 1
ATOM 1872 C CA . GLU B 1 102 ? 10.82 -19.266 -5.398 1 97.06 102 GLU B CA 1
ATOM 1873 C C . GLU B 1 102 ? 9.484 -19.984 -5.488 1 97.06 102 GLU B C 1
ATOM 1875 O O . GLU B 1 102 ? 9.336 -21.094 -4.973 1 97.06 102 GLU B O 1
ATOM 1880 N N . ILE B 1 103 ? 8.516 -19.406 -6.082 1 97.25 103 ILE B N 1
ATOM 1881 C CA . ILE B 1 103 ? 7.219 -19.984 -6.406 1 97.25 103 ILE B CA 1
ATOM 1882 C C . ILE B 1 103 ? 7.039 -20.047 -7.922 1 97.25 103 ILE B C 1
ATOM 1884 O O . ILE B 1 103 ? 7.297 -19.047 -8.617 1 97.25 103 ILE B O 1
ATOM 1888 N N . LYS B 1 104 ? 6.633 -21.125 -8.438 1 96.62 104 LYS B N 1
ATOM 1889 C CA . LYS B 1 104 ? 6.383 -21.25 -9.867 1 96.62 104 LYS B CA 1
ATOM 1890 C C . LYS B 1 104 ? 4.988 -21.797 -10.141 1 96.62 104 LYS B C 1
ATOM 1892 O O . LYS B 1 104 ? 4.711 -22.969 -9.867 1 96.62 104 LYS B O 1
ATOM 1897 N N . VAL B 1 105 ? 4.199 -21 -10.547 1 98.5 105 VAL B N 1
ATOM 1898 C CA . VAL B 1 105 ? 2.846 -21.359 -10.953 1 98.5 105 VAL B CA 1
ATOM 1899 C C . VAL B 1 105 ? 2.809 -21.641 -12.453 1 98.5 105 VAL B C 1
ATOM 1901 O O . VAL B 1 105 ? 2.289 -22.672 -12.891 1 98.5 105 VAL B O 1
ATOM 1904 N N . GLU B 1 106 ? 3.43 -20.688 -13.203 1 98.06 106 GLU B N 1
ATOM 1905 C CA . GLU B 1 106 ? 3.541 -20.859 -14.648 1 98.06 106 GLU B CA 1
ATOM 1906 C C . GLU B 1 106 ? 4.676 -21.828 -14.992 1 98.06 106 GLU B C 1
ATOM 1908 O O . GLU B 1 106 ? 5.809 -21.641 -14.555 1 98.06 106 GLU B O 1
ATOM 1913 N N . ASN B 1 107 ? 4.371 -22.75 -15.875 1 96.81 107 ASN B N 1
ATOM 1914 C CA . ASN B 1 107 ? 5.359 -23.781 -16.156 1 96.81 107 ASN B CA 1
ATOM 1915 C C . ASN B 1 107 ? 5.828 -23.734 -17.609 1 96.81 107 ASN B C 1
ATOM 1917 O O . ASN B 1 107 ? 6.492 -24.656 -18.094 1 96.81 107 ASN B O 1
ATOM 1921 N N . ASP B 1 108 ? 5.469 -22.719 -18.297 1 97.19 108 ASP B N 1
ATOM 1922 C CA . ASP B 1 108 ? 5.883 -22.516 -19.672 1 97.19 108 ASP B CA 1
ATOM 1923 C C . ASP B 1 108 ? 7.289 -21.938 -19.75 1 97.19 108 ASP B C 1
ATOM 1925 O O . ASP B 1 108 ? 7.48 -20.734 -19.547 1 97.19 108 ASP B O 1
ATOM 1929 N N . GLU B 1 109 ? 8.234 -22.688 -20.156 1 97.44 109 GLU B N 1
ATOM 1930 C CA . GLU B 1 109 ? 9.633 -22.266 -20.203 1 97.44 109 GLU B CA 1
ATOM 1931 C C . GLU B 1 109 ? 9.844 -21.141 -21.203 1 97.44 109 GLU B C 1
ATOM 1933 O O . GLU B 1 109 ? 10.695 -20.266 -21 1 97.44 109 GLU B O 1
ATOM 1938 N N . SER B 1 110 ? 9.094 -21.188 -22.266 1 97.88 110 SER B N 1
ATOM 1939 C CA . SER B 1 110 ? 9.195 -20.125 -23.25 1 97.88 110 SER B CA 1
ATOM 1940 C C . SER B 1 110 ? 8.758 -18.781 -22.672 1 97.88 110 SER B C 1
ATOM 1942 O O . SER B 1 110 ? 9.352 -17.75 -22.969 1 97.88 110 SER B O 1
ATOM 1944 N N . LEU B 1 111 ? 7.719 -18.812 -21.875 1 98.12 111 LEU B N 1
ATOM 1945 C CA . LEU B 1 111 ? 7.289 -17.609 -21.156 1 98.12 111 LEU B CA 1
ATOM 1946 C C . LEU B 1 111 ? 8.43 -17.047 -20.312 1 98.12 111 LEU B C 1
ATOM 1948 O O . LEU B 1 111 ? 8.742 -15.852 -20.406 1 98.12 111 LEU B O 1
ATOM 1952 N N . TRP B 1 112 ? 9.07 -17.859 -19.5 1 97.62 112 TRP B N 1
ATOM 1953 C CA . TRP B 1 112 ? 10.094 -17.406 -18.562 1 97.62 112 TRP B CA 1
ATOM 1954 C C . TRP B 1 112 ? 11.32 -16.891 -19.297 1 97.62 112 TRP B C 1
ATOM 1956 O O . TRP B 1 112 ? 11.984 -15.953 -18.844 1 97.62 112 TRP B O 1
ATOM 1966 N N . ALA B 1 113 ? 11.633 -17.5 -20.516 1 97.62 113 ALA B N 1
ATOM 1967 C CA . ALA B 1 113 ? 12.711 -16.984 -21.344 1 97.62 113 ALA B CA 1
ATOM 1968 C C . ALA B 1 113 ? 12.414 -15.555 -21.812 1 97.62 113 ALA B C 1
ATOM 1970 O O . ALA B 1 113 ? 13.281 -14.688 -21.766 1 97.62 113 ALA B O 1
ATOM 1971 N N . LYS B 1 114 ? 11.195 -15.281 -22.266 1 98.25 114 LYS B N 1
ATOM 1972 C CA . LYS B 1 114 ? 10.781 -13.961 -22.719 1 98.25 114 LYS B CA 1
ATOM 1973 C C . LYS B 1 114 ? 10.789 -12.953 -21.578 1 98.25 114 LYS B C 1
ATOM 1975 O O . LYS B 1 114 ? 11.148 -11.789 -21.766 1 98.25 114 LYS B O 1
ATOM 1980 N N . VAL B 1 115 ? 10.312 -13.398 -20.344 1 98.19 115 VAL B N 1
ATOM 1981 C CA . VAL B 1 115 ? 10.32 -12.539 -19.172 1 98.19 115 VAL B CA 1
ATOM 1982 C C . VAL B 1 115 ? 11.75 -12.117 -18.844 1 98.19 115 VAL B C 1
ATOM 1984 O O . VAL B 1 115 ? 12.023 -10.938 -18.609 1 98.19 115 VAL B O 1
ATOM 1987 N N . LYS B 1 116 ? 12.656 -13.094 -18.875 1 97.38 116 LYS B N 1
ATOM 1988 C CA . LYS B 1 116 ? 14.07 -12.805 -18.625 1 97.38 116 LYS B CA 1
ATOM 1989 C C . LYS B 1 116 ? 14.617 -11.797 -19.625 1 97.38 116 LYS B C 1
ATOM 1991 O O . LYS B 1 116 ? 15.328 -10.867 -19.25 1 97.38 116 LYS B O 1
ATOM 1996 N N . GLU B 1 117 ? 14.359 -12.016 -20.891 1 97.19 117 GLU B N 1
ATOM 1997 C CA . GLU B 1 117 ? 14.805 -11.094 -21.938 1 97.19 117 GLU B CA 1
ATOM 1998 C C . GLU B 1 117 ? 14.273 -9.688 -21.703 1 97.19 117 GLU B C 1
ATOM 2000 O O . GLU B 1 117 ? 15 -8.703 -21.859 1 97.19 117 GLU B O 1
ATOM 2005 N N . HIS B 1 118 ? 12.992 -9.57 -21.359 1 97.88 118 HIS B N 1
ATOM 2006 C CA . HIS B 1 118 ? 12.344 -8.289 -21.109 1 97.88 118 HIS B CA 1
ATOM 2007 C C . HIS B 1 118 ? 13.008 -7.555 -19.938 1 97.88 118 HIS B C 1
ATOM 2009 O O . HIS B 1 118 ? 13.148 -6.328 -19.969 1 97.88 118 HIS B O 1
ATOM 2015 N N . GLN B 1 119 ? 13.453 -8.25 -18.891 1 97.31 119 GLN B N 1
ATOM 2016 C CA . GLN B 1 119 ? 13.922 -7.648 -17.656 1 97.31 119 GLN B CA 1
ATOM 2017 C C . GLN B 1 119 ? 15.438 -7.441 -17.688 1 97.31 119 GLN B C 1
ATOM 2019 O O . GLN B 1 119 ? 16.016 -6.871 -16.75 1 97.31 119 GLN B O 1
ATOM 2024 N N . THR B 1 120 ? 16.234 -7.984 -18.609 1 90.31 120 THR B N 1
ATOM 2025 C CA . THR B 1 120 ? 17.688 -7.805 -18.766 1 90.31 120 THR B CA 1
ATOM 2026 C C . THR B 1 120 ? 18 -6.48 -19.453 1 90.31 120 THR B C 1
ATOM 2028 O O . THR B 1 120 ? 19.078 -5.914 -19.266 1 90.31 120 THR B O 1
ATOM 2031 N N . TYR B 1 121 ? 17.109 -5.77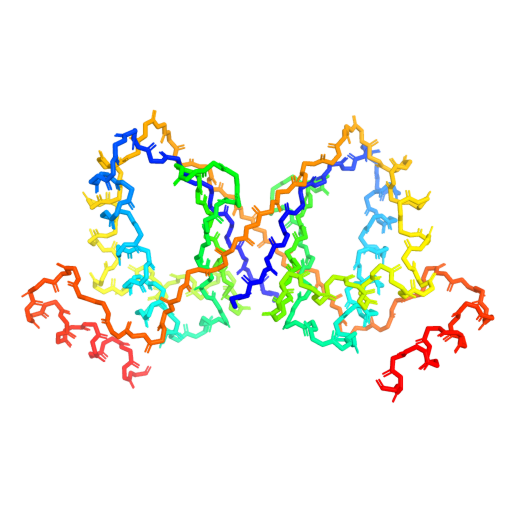7 -20.219 1 65.81 121 TYR B N 1
ATOM 2032 C CA . TYR B 1 121 ? 17.469 -4.551 -20.922 1 65.81 121 TYR B CA 1
ATOM 2033 C C . TYR B 1 121 ? 17.203 -3.328 -20.047 1 65.81 121 TYR B C 1
ATOM 2035 O O . TYR B 1 121 ? 16.281 -3.328 -19.234 1 65.81 121 TYR B O 1
#

Nearest PDB structures (foldseek):
  4dpo-assembly1_B  TM=9.171E-01  e=8.113E-08  Methanosarcina mazei Go1
  4zos-assembly1_C  TM=9.137E-01  e=1.462E-07  Yersinia enterocolitica subsp. enterocolitica 8081
  2omo-assembly4_E  TM=9.325E-01  e=3.204E-07  Nitrosomonas europaea
  4zos-assembly2_B  TM=9.024E-01  e=2.310E-07  Yersinia enterocolitica subsp. enterocolitica 8081
  4hl9-assembly4_H  TM=8.986E-01  e=2.811E-07  Rhodospirillum rubrum ATCC 11170

Secondary structure (DSSP, 8-state):
--EEEEEEEEBPSSHHHHHHHHHHHHHHHHHHTTSTTEEEEEEEEESS-TTEEEEEEEESSGGGHHHHHHSTTHHHHHHHHGGGBSS--EEEEEEEPP-SS-------HHHHHHHHHHHH-/--EEEEEEEEBPSSHHHHHHHHHHHHHHHHHHTTSTTEEEEEEEEESS-TTEEEEEEEESSGGGHHHHHHSTTHHHHHHHHGGGBSS--EEEEEEEPP-SS-------HHHHHHHHHHHH-

Sequence (242 aa):
MVYTLVVHLHAKAGEENISKLIAKLQEASQVYSKDKETLGWFVMQDHKDPQAFTIVERYAHESSQKYHLENPYWQTFDKYVVPLLDREMDLRRYNELDTSKEIKVENDESLWAKVKEHQTYMVYTLVVHLHAKAGEENISKLIAKLQEASQVYSKDKETLGWFVMQDHKDPQAFTIVERYAHESSQKYHLENPYWQTFDKYVVPLLDREMDLRRYNELDTSKEIKVENDESLWAKVKEHQTY

InterPro domains:
  IPR007138 Antibiotic biosynthesis monooxygenase domain [PF03992] (6-77)
  IPR011008 Dimeric alpha-beta barrel [SSF54909] (1-98)

Foldseek 3Di:
DKKKKKKKFFFDDDPVLLVQLVVLLVVVQVPCCPFPQWPGWDKDADPPHSRMIMIMTIGNDPVSCVRVCPPPCNVVRCVRNVVGTPDDMDMDMDDDDDPPDDDDPDDDPVVVVVVVVVPVD/DKKKKKKKFFFDDDPVLLVQLVVLLVVLQVPCCPFPQWPGWDKDADPPHSRMIMIMTIGNDPVSCVRVCPPPCNVVRCVRNVVGGPDDMDMDMDDDDDPVDDDDPDDDPVVVVVVVVVVVD

Organism: NCBI:txid717836

Radius of gyration: 19.01 Å; Cα contacts (8 Å, |Δi|>4): 446; chains: 2; bounding box: 34×48×46 Å